Protein AF-0000000076629563 (afdb_homodimer)

Nearest PDB structures (foldseek):
  9bca-assembly2_B  TM=9.052E-01  e=2.903E-10  Homo sapiens
  8sgf-assembly1_A  TM=9.051E-01  e=6.970E-10  Homo sapiens
  8uxs-assembly2_B  TM=9.010E-01  e=1.510E-09  Homo sapiens
  8pif-assembly1_A  TM=7.217E-01  e=8.566E-10  Homo sapiens
  8pif-assembly2_B  TM=7.222E-01  e=1.510E-09  Homo sapiens

Foldseek 3Di:
DQWEWEAAQRWIWIAWADDDPDFGGWIWIADPVVGDIDTDDAEEPGDDRFGQWEWYDPRFKMKIAWGADPVGTGGWMWMAGPVRRYIDTLAAPDPPGDAGFGNWYWDDDVPKIWIAWHAHPVGIDGWIWIAGSVNSHIDTDDGD/DQWEWEAAQRWIWTAWADDDPDFGGWIWIADPVVGDIDTDDAEEPGDDRFGQWEWYDPRFKMKIAWGADPVGTGGWMWMAGPVRRYIDTLAAPDPPGDAGFGNWYWDDDVPKIWIAWGAHPVGIGGWIWIAGSVNSHIDTDDGD

InterPro domains:
  IPR015915 Kelch-type beta-propeller [G3DSA:2.120.10.80] (1-144)
  IPR015915 Kelch-type beta-propeller [SSF117281] (3-143)

Sequence (288 aa):
MQASMTVINGNLFLFGGRHLDILYNDLWIFNIEKNYWKLQSMSGEIPTPRFDHAVDSDGYAMVLFGGEDVSGLKNDLFIFNSLTFKWKMLTPKSDIIPKITKGACLVLRFPLVYIYGGKTNSGPSGDFWVFDIGSLEYTELPSFMQASMTVINGNLFLFGGRHLDILYNDLWIFNIEKNYWKLQSMSGEIPTPRFDHAVDSDGYAMVLFGGEDVSGLKNDLFIFNSLTFKWKMLTPKSDIIPKITKGACLVLRFPLVYIYGGKTNSGPSGDFWVFDIGSLEYTELPSF

Secondary structure (DSSP, 8-state):
---EEEEETTEEEEEEEEETTEEEEEEEEEETTTTEEEEEP-EESPPPS-BS-EEEESSSEEEEE--EETTEEB--EEEEETTTTEEEE---SSS--PPPBBS-EEEEETTEEEEE--EETTEE---EEEEETTTTEEEEPPP-/---EEEEETTEEEEEEEEETTEEEEEEEEEETTTTEEEEEP-EESPPPS-BS-EEEESSSEEEEEEEEETTEEEEEEEEEETTTTEEEE---SSS--PPP-BS-EEEEETTEEEEE--EETTEE---EEEEETTTTEEEEPPP-

Radius of gyration: 17.54 Å; Cα contacts (8 Å, |Δi|>4): 855; chains: 2; bounding box: 44×44×41 Å

Organism: NCBI:txid5963

Structure (mmCIF, N/CA/C/O backbone):
data_AF-0000000076629563-model_v1
#
loop_
_entity.id
_entity.type
_entity.pdbx_description
1 polymer 'Uncharacterized protein'
#
loop_
_atom_site.group_PDB
_atom_site.id
_atom_site.type_symbol
_atom_site.label_atom_id
_atom_site.label_alt_id
_atom_site.label_comp_id
_atom_site.label_asym_id
_atom_site.label_entity_id
_atom_site.label_seq_id
_atom_site.pdbx_PDB_ins_code
_atom_site.Cartn_x
_atom_site.Cartn_y
_atom_site.Cartn_z
_atom_site.occupancy
_atom_site.B_iso_or_equiv
_atom_site.auth_seq_id
_atom_site.auth_comp_id
_atom_site.auth_asym_id
_atom_site.auth_atom_id
_atom_site.pdbx_PDB_model_num
ATOM 1 N N . MET A 1 1 ? -7.402 -5.855 9.852 1 77.44 1 MET A N 1
ATOM 2 C CA . MET A 1 1 ? -7.039 -6.809 8.805 1 77.44 1 MET A CA 1
ATOM 3 C C . 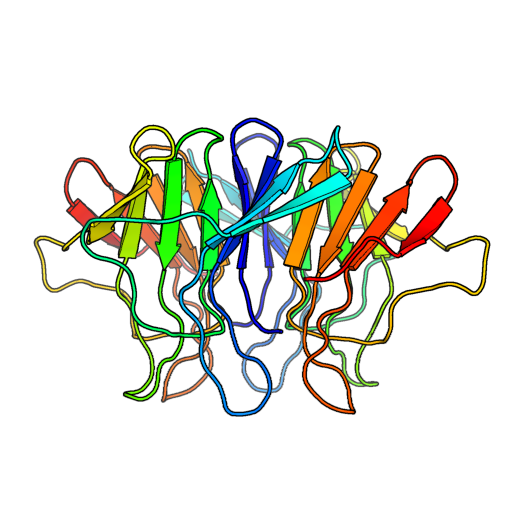MET A 1 1 ? -5.793 -6.344 8.055 1 77.44 1 MET A C 1
ATOM 5 O O . MET A 1 1 ? -5.621 -5.145 7.816 1 77.44 1 MET A O 1
ATOM 9 N N . GLN A 1 2 ? -4.703 -7.125 7.848 1 90.5 2 GLN A N 1
ATOM 10 C CA . GLN A 1 2 ? -3.439 -6.855 7.172 1 90.5 2 GLN A CA 1
ATOM 11 C C . GLN A 1 2 ? -3.471 -7.352 5.727 1 90.5 2 GLN A C 1
ATOM 13 O O . GLN A 1 2 ? -2.543 -8.023 5.277 1 90.5 2 GLN A O 1
ATOM 18 N N . ALA A 1 3 ? -4.668 -6.945 5.066 1 96.19 3 ALA A N 1
ATOM 19 C CA . ALA A 1 3 ? -4.891 -7.23 3.652 1 96.19 3 ALA A CA 1
ATOM 20 C C . ALA A 1 3 ? -4.211 -6.191 2.768 1 96.19 3 ALA A C 1
ATOM 22 O O . ALA A 1 3 ? -3.59 -5.25 3.268 1 96.19 3 ALA A O 1
ATOM 23 N N . SER A 1 4 ? -4.219 -6.406 1.48 1 97.38 4 SER A N 1
ATOM 24 C CA . SER A 1 4 ? -3.779 -5.395 0.524 1 97.38 4 SER A CA 1
ATOM 25 C C . SER A 1 4 ? -4.914 -5 -0.417 1 97.38 4 SER A C 1
ATOM 27 O O . SER A 1 4 ? -5.797 -5.809 -0.706 1 97.38 4 SER A O 1
ATOM 29 N N . MET A 1 5 ? -4.902 -3.814 -0.833 1 98 5 MET A N 1
ATOM 30 C CA . MET A 1 5 ? -5.977 -3.271 -1.656 1 98 5 MET A CA 1
ATOM 31 C C . MET A 1 5 ? -5.418 -2.432 -2.801 1 98 5 MET A C 1
ATOM 33 O O . MET A 1 5 ? -4.441 -1.702 -2.621 1 98 5 MET A O 1
ATOM 37 N N . THR A 1 6 ? -5.984 -2.506 -3.912 1 98.06 6 THR A N 1
ATOM 38 C CA . THR A 1 6 ? -5.629 -1.688 -5.066 1 98.06 6 THR A CA 1
ATOM 39 C C . THR A 1 6 ? -6.852 -1.433 -5.945 1 98.06 6 THR A C 1
ATOM 41 O O . THR A 1 6 ? -7.945 -1.908 -5.645 1 98.06 6 THR A O 1
ATOM 44 N N . VAL A 1 7 ? -6.691 -0.639 -6.938 1 97.31 7 VAL A N 1
ATOM 45 C CA . VAL A 1 7 ? -7.785 -0.293 -7.84 1 97.31 7 VAL A CA 1
ATOM 46 C C . VAL A 1 7 ? -7.57 -0.962 -9.195 1 97.31 7 VAL A C 1
ATOM 48 O O . VAL A 1 7 ? -6.492 -0.861 -9.781 1 97.31 7 VAL A O 1
ATOM 51 N N . ILE A 1 8 ? -8.555 -1.609 -9.656 1 97.56 8 ILE A N 1
ATOM 52 C CA . ILE A 1 8 ? -8.57 -2.184 -10.992 1 97.56 8 ILE A CA 1
ATOM 53 C C . ILE A 1 8 ? -9.922 -1.909 -11.656 1 97.56 8 ILE A C 1
ATOM 55 O O . ILE A 1 8 ? -10.969 -2.186 -11.078 1 97.56 8 ILE A O 1
ATOM 59 N N . ASN A 1 9 ? -9.852 -1.342 -12.867 1 94.75 9 ASN A N 1
ATOM 60 C CA . ASN A 1 9 ? -11.07 -1.055 -13.625 1 94.75 9 ASN A CA 1
ATOM 61 C C . ASN A 1 9 ? -12.07 -0.254 -12.797 1 94.75 9 ASN A C 1
ATOM 63 O O . ASN A 1 9 ? -13.25 -0.592 -12.75 1 94.75 9 ASN A O 1
ATOM 67 N N . GLY A 1 10 ? -11.625 0.646 -11.992 1 94.31 10 GLY A N 1
ATOM 68 C CA . GLY A 1 10 ? -12.469 1.58 -11.258 1 94.31 10 GLY A CA 1
ATOM 69 C C . GLY A 1 10 ? -13.047 0.988 -9.984 1 94.31 10 GLY A C 1
ATOM 70 O O . GLY A 1 10 ? -13.812 1.651 -9.281 1 94.31 10 GLY A O 1
ATOM 71 N N . ASN A 1 11 ? -12.703 -0.212 -9.688 1 97.19 11 ASN A N 1
ATOM 72 C CA . ASN A 1 11 ? -13.188 -0.875 -8.477 1 97.19 11 ASN A CA 1
ATOM 73 C C . ASN A 1 11 ? -12.047 -1.197 -7.52 1 97.19 11 ASN A C 1
ATOM 75 O O . ASN A 1 11 ? -10.875 -1.207 -7.918 1 97.19 11 ASN A O 1
ATOM 79 N N . LEU A 1 12 ? -12.43 -1.445 -6.273 1 97.69 12 LEU A N 1
ATOM 80 C CA . LEU A 1 12 ? -11.43 -1.809 -5.277 1 97.69 12 LEU A CA 1
ATOM 81 C C . LEU A 1 12 ? -11.266 -3.322 -5.195 1 97.69 12 LEU A C 1
ATOM 83 O O . LEU A 1 12 ? -12.258 -4.051 -5.109 1 97.69 12 LEU A O 1
ATOM 87 N N . PHE A 1 13 ? -10.078 -3.795 -5.281 1 98.56 13 PHE A N 1
ATOM 88 C CA . PHE A 1 13 ? -9.711 -5.199 -5.113 1 98.56 13 PHE A CA 1
ATOM 89 C C . PHE A 1 13 ? -8.984 -5.414 -3.793 1 98.56 13 PHE A C 1
ATOM 91 O O . PHE A 1 13 ? -7.945 -4.805 -3.545 1 98.56 13 PHE A O 1
ATOM 98 N N . LEU A 1 14 ? -9.531 -6.172 -2.975 1 98 14 LEU A N 1
ATOM 99 C CA . LEU A 1 14 ? -8.969 -6.516 -1.674 1 98 14 LEU A CA 1
ATOM 100 C C . LEU A 1 14 ? -8.562 -7.984 -1.628 1 98 14 LEU A C 1
ATOM 102 O O . LEU A 1 14 ? -9.375 -8.867 -1.89 1 98 14 LEU A O 1
ATOM 106 N N . PHE A 1 15 ? -7.301 -8.227 -1.28 1 98.38 15 PHE A N 1
ATOM 107 C CA . PHE A 1 15 ? -6.816 -9.594 -1.318 1 98.38 15 PHE A CA 1
ATOM 108 C C . PHE A 1 15 ? -6.199 -9.992 0.02 1 98.38 15 PHE A C 1
ATOM 110 O O . PHE A 1 15 ? -5.383 -9.25 0.575 1 98.38 15 PHE A O 1
ATOM 117 N N . GLY A 1 16 ? -6.664 -11.188 0.491 1 97.5 16 GLY A N 1
ATOM 118 C CA . GLY A 1 16 ? -5.992 -11.891 1.572 1 97.5 16 GLY A CA 1
ATOM 119 C C . GLY A 1 16 ? -6.059 -11.156 2.896 1 97.5 16 GLY A C 1
ATOM 120 O O . GLY A 1 16 ? -7.066 -10.516 3.205 1 97.5 16 GLY A O 1
ATOM 121 N N . GLY A 1 17 ? -4.996 -11.359 3.67 1 96.31 17 GLY A N 1
ATOM 122 C CA . GLY A 1 17 ? -4.898 -10.75 4.988 1 96.31 17 GLY A CA 1
ATOM 123 C C . GLY A 1 17 ? -5.141 -11.727 6.117 1 96.31 17 GLY A C 1
ATOM 124 O O . GLY A 1 17 ? -5.066 -12.945 5.922 1 96.31 17 GLY A O 1
ATOM 125 N N . ARG A 1 18 ? -5.219 -11.086 7.176 1 94.81 18 ARG A N 1
ATOM 126 C CA . ARG A 1 18 ? -5.375 -11.859 8.398 1 94.81 18 ARG A CA 1
ATOM 127 C C . ARG A 1 18 ? -6.449 -11.242 9.297 1 94.81 18 ARG A C 1
ATOM 129 O O . ARG A 1 18 ? -6.555 -10.023 9.406 1 94.81 18 ARG A O 1
ATOM 136 N N . HIS A 1 19 ? -7.27 -12.062 9.773 1 91.69 19 HIS A N 1
ATOM 137 C CA . HIS A 1 19 ? -8.195 -11.703 10.836 1 91.69 19 HIS A CA 1
ATOM 138 C C . HIS A 1 19 ? -8.102 -12.672 12.008 1 91.69 19 HIS A C 1
ATOM 140 O O . HIS A 1 19 ? -8.484 -13.836 11.891 1 91.69 19 HIS A O 1
ATOM 146 N N . LEU A 1 20 ? -7.57 -12.086 13.109 1 89.19 20 LEU A N 1
ATOM 147 C CA . LEU A 1 20 ? -7.262 -12.93 14.258 1 89.19 20 LEU A CA 1
ATOM 148 C C . LEU A 1 20 ? -6.305 -14.047 13.867 1 89.19 20 LEU A C 1
ATOM 150 O O . LEU A 1 20 ? -5.195 -13.789 13.398 1 89.19 20 LEU A O 1
ATOM 154 N N . ASP A 1 21 ? -6.641 -15.336 14.047 1 90.19 21 ASP A N 1
ATOM 155 C CA . ASP A 1 21 ? -5.695 -16.422 13.789 1 90.19 21 ASP A CA 1
ATOM 156 C C . ASP A 1 21 ? -5.938 -17.047 12.422 1 90.19 21 ASP A C 1
ATOM 158 O O . ASP A 1 21 ? -5.344 -18.078 12.094 1 90.19 21 ASP A O 1
ATOM 162 N N . ILE A 1 22 ? -6.742 -16.391 11.672 1 95.38 22 ILE A N 1
ATOM 163 C CA . ILE A 1 22 ? -7.09 -16.969 10.375 1 95.38 22 ILE A CA 1
ATOM 164 C C . ILE A 1 22 ? -6.445 -16.156 9.258 1 95.38 22 ILE A C 1
ATOM 166 O O . ILE A 1 22 ? -6.535 -14.922 9.25 1 95.38 22 ILE A O 1
ATOM 170 N N . LEU A 1 23 ? -5.742 -16.875 8.383 1 97.5 23 LEU A N 1
ATOM 171 C CA . LEU A 1 23 ? -5.164 -16.266 7.191 1 97.5 23 LEU A CA 1
ATOM 172 C C . LEU A 1 23 ? -6.07 -16.484 5.984 1 97.5 23 LEU A C 1
ATOM 174 O O . LEU A 1 23 ? -6.68 -17.547 5.836 1 97.5 23 LEU A O 1
ATOM 178 N N . TYR A 1 24 ? -6.074 -15.516 5.086 1 97.44 24 TYR A N 1
ATOM 179 C CA . TYR A 1 24 ? -6.969 -15.547 3.934 1 97.44 24 TYR A CA 1
ATOM 180 C C . TYR A 1 24 ? -6.191 -15.375 2.635 1 97.44 24 TYR A C 1
ATOM 182 O O . TYR A 1 24 ? -5.109 -14.789 2.625 1 97.44 24 TYR A O 1
ATOM 190 N N . ASN A 1 25 ? -6.73 -15.93 1.546 1 98.5 25 ASN A N 1
ATOM 191 C CA . ASN A 1 25 ? -6.273 -15.656 0.188 1 98.5 25 ASN A CA 1
ATOM 192 C C . ASN A 1 25 ? -7.441 -15.43 -0.764 1 98.5 25 ASN A C 1
ATOM 194 O O . ASN A 1 25 ? -7.363 -15.773 -1.944 1 98.5 25 ASN A O 1
ATOM 198 N N . ASP A 1 26 ? -8.531 -14.961 -0.203 1 97.81 26 ASP A N 1
ATOM 199 C CA . ASP A 1 26 ? -9.688 -14.625 -1.029 1 97.81 26 ASP A CA 1
ATOM 200 C C . ASP A 1 26 ? -9.523 -13.242 -1.669 1 97.81 26 ASP A C 1
ATOM 202 O O . ASP A 1 26 ? -8.719 -12.43 -1.202 1 97.81 26 ASP A O 1
ATOM 206 N N . LEU A 1 27 ? -10.242 -13.07 -2.717 1 98.5 27 LEU A N 1
ATOM 207 C CA . LEU A 1 27 ? -10.32 -11.789 -3.414 1 98.5 27 LEU A CA 1
ATOM 208 C C . LEU A 1 27 ? -11.719 -11.203 -3.32 1 98.5 27 LEU A C 1
ATOM 210 O O . LEU A 1 27 ? -12.695 -11.828 -3.744 1 98.5 27 LEU A O 1
ATOM 214 N N . TRP A 1 28 ? -11.812 -10.094 -2.75 1 97.81 28 TRP A N 1
ATOM 215 C CA . TRP A 1 28 ? -13.055 -9.336 -2.68 1 97.81 28 TRP A CA 1
ATOM 216 C C . TRP A 1 28 ? -12.992 -8.094 -3.564 1 97.81 28 TRP A C 1
ATOM 218 O O . TRP A 1 28 ? -11.969 -7.402 -3.598 1 97.81 28 TRP A O 1
ATOM 228 N N . ILE A 1 29 ? -14.055 -7.887 -4.262 1 98.12 29 ILE A N 1
ATOM 229 C CA . ILE A 1 29 ? -14.148 -6.707 -5.109 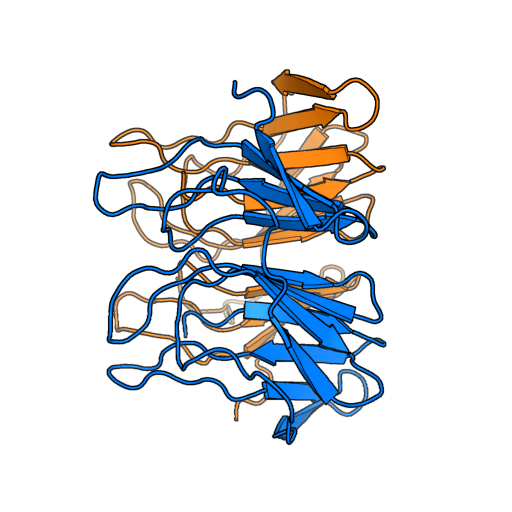1 98.12 29 ILE A CA 1
ATOM 230 C C . ILE A 1 29 ? -15.266 -5.797 -4.602 1 98.12 29 ILE A C 1
ATOM 232 O O . ILE A 1 29 ? -16.406 -6.246 -4.41 1 98.12 29 ILE A O 1
ATOM 236 N N . PHE A 1 30 ? -14.953 -4.559 -4.328 1 97.75 30 PHE A N 1
ATOM 237 C CA . PHE A 1 30 ? -15.953 -3.564 -3.957 1 97.75 30 PHE A CA 1
ATOM 238 C C . PHE A 1 30 ? -16.328 -2.699 -5.152 1 97.75 30 PHE A C 1
ATOM 240 O O . PHE A 1 30 ? -15.492 -1.962 -5.68 1 97.75 30 PHE A O 1
ATOM 247 N N . ASN A 1 31 ? -17.562 -2.762 -5.539 1 96.5 31 ASN A N 1
ATOM 248 C CA . ASN A 1 31 ? -18.078 -1.885 -6.582 1 96.5 31 ASN A CA 1
ATOM 249 C C . ASN A 1 31 ? -18.391 -0.49 -6.039 1 96.5 31 ASN A C 1
ATOM 251 O O . ASN A 1 31 ? -19.328 -0.313 -5.262 1 96.5 31 ASN A O 1
ATOM 255 N N . ILE A 1 32 ? -17.609 0.457 -6.461 1 93.44 32 ILE A N 1
ATOM 256 C CA . ILE A 1 32 ? -17.703 1.807 -5.914 1 93.44 32 ILE A CA 1
ATOM 257 C C . ILE A 1 32 ? -19.047 2.426 -6.277 1 93.44 32 ILE A C 1
ATOM 259 O O . ILE A 1 32 ? -19.672 3.098 -5.453 1 93.44 32 ILE A O 1
ATOM 263 N N . GLU A 1 33 ? -19.422 2.232 -7.477 1 92.38 33 GLU A N 1
ATOM 264 C CA . GLU A 1 33 ? -20.688 2.805 -7.941 1 92.38 33 GLU A CA 1
ATOM 265 C C . GLU A 1 33 ? -21.875 2.197 -7.199 1 92.38 33 GLU A C 1
ATOM 267 O O . GLU A 1 33 ? -22.797 2.912 -6.801 1 92.38 33 GLU A O 1
ATOM 272 N N . LYS A 1 34 ? -21.875 0.85 -6.977 1 93.75 34 LYS A N 1
ATOM 273 C CA . LYS A 1 34 ? -23.016 0.14 -6.402 1 93.75 34 LYS A CA 1
ATOM 274 C C . LYS A 1 34 ? -22.859 -0.039 -4.895 1 93.75 34 LYS A C 1
ATOM 276 O O . LYS A 1 34 ? -23.797 -0.442 -4.207 1 93.75 34 LYS A O 1
ATOM 281 N N . ASN A 1 35 ? -21.719 0.217 -4.34 1 92.5 35 ASN A N 1
ATOM 282 C CA . ASN A 1 35 ? -21.422 0.181 -2.91 1 92.5 35 ASN A CA 1
ATOM 283 C C . ASN A 1 35 ? -21.672 -1.205 -2.322 1 92.5 35 ASN A C 1
ATOM 285 O O . ASN A 1 35 ? -22.375 -1.341 -1.317 1 92.5 35 ASN A O 1
ATOM 289 N N . TYR A 1 36 ? -21.078 -2.221 -2.926 1 95.06 36 TYR A N 1
ATOM 290 C CA . TYR A 1 36 ? -21.203 -3.572 -2.387 1 95.06 36 TYR A CA 1
ATOM 291 C C . TYR A 1 36 ? -19.922 -4.375 -2.654 1 95.06 36 TYR A C 1
ATOM 293 O O . TYR A 1 36 ? -19.203 -4.098 -3.607 1 95.06 36 TYR A O 1
ATOM 301 N N . TRP A 1 37 ? -19.797 -5.438 -1.809 1 97.06 37 TRP A N 1
ATOM 302 C CA . TRP A 1 37 ? -18.672 -6.363 -1.938 1 97.06 37 TRP A CA 1
ATOM 303 C C . TRP A 1 37 ? -19.109 -7.633 -2.664 1 97.06 37 TRP A C 1
ATOM 305 O O . TRP A 1 37 ? -20.203 -8.148 -2.434 1 97.06 37 TRP A O 1
ATOM 315 N N . LYS A 1 38 ? -18.234 -8.117 -3.434 1 97.38 38 LYS A N 1
ATOM 316 C CA . LYS A 1 38 ? -18.406 -9.414 -4.07 1 97.38 38 LYS A CA 1
ATOM 317 C C . LYS A 1 38 ? -17.172 -10.297 -3.875 1 97.38 38 LYS A C 1
ATOM 319 O O . LYS A 1 38 ? -16.047 -9.844 -4.098 1 97.38 38 LYS A O 1
ATOM 324 N N . LEU A 1 39 ? -17.422 -11.531 -3.43 1 97.94 39 LEU A N 1
ATOM 325 C CA . LEU A 1 39 ? -16.344 -12.523 -3.4 1 97.94 39 LEU A CA 1
ATOM 326 C C . LEU A 1 39 ? -16.062 -13.062 -4.801 1 97.94 39 LEU A C 1
ATOM 328 O O . LEU A 1 39 ? -16.953 -13.625 -5.449 1 97.94 39 LEU A O 1
ATOM 332 N N . GLN A 1 40 ? -14.891 -12.875 -5.258 1 98.44 40 GLN A N 1
ATOM 333 C CA . GLN A 1 40 ? -14.539 -13.25 -6.629 1 98.44 40 GLN A CA 1
ATOM 334 C C . GLN A 1 40 ? -13.789 -14.578 -6.664 1 98.44 40 GLN A C 1
ATOM 336 O O . GLN A 1 40 ? -12.797 -14.758 -5.953 1 98.44 40 GLN A O 1
ATOM 341 N N . SER A 1 41 ? -14.227 -15.492 -7.477 1 98.5 41 SER A N 1
ATOM 342 C CA . SER A 1 41 ? -13.477 -16.719 -7.719 1 98.5 41 SER A CA 1
ATOM 343 C C . SER A 1 41 ? -12.234 -16.453 -8.555 1 98.5 41 SER A C 1
ATOM 345 O O . SER A 1 41 ? -12.258 -15.641 -9.477 1 98.5 41 SER A O 1
ATOM 347 N N . MET A 1 42 ? -11.172 -17.141 -8.211 1 98.56 42 MET A N 1
ATOM 348 C CA . MET A 1 42 ? -9.898 -16.984 -8.914 1 98.56 42 MET A CA 1
ATOM 349 C C . MET A 1 42 ? -9.375 -18.344 -9.375 1 98.56 42 MET A C 1
ATOM 351 O O . MET A 1 42 ? -9.82 -19.375 -8.891 1 98.56 42 MET A O 1
ATOM 355 N N . SER A 1 43 ? -8.453 -18.297 -10.312 1 98.62 43 SER A N 1
ATOM 356 C CA . SER A 1 43 ? -7.793 -19.5 -10.797 1 98.62 43 SER A CA 1
ATOM 357 C C . SER A 1 43 ? -6.289 -19.281 -10.961 1 98.62 43 SER A C 1
ATOM 359 O O . SER A 1 43 ? -5.777 -18.203 -10.656 1 98.62 43 SER A O 1
ATOM 361 N N . GLY A 1 44 ? -5.586 -20.438 -11.328 1 98.75 44 GLY A N 1
ATOM 362 C CA . GLY A 1 44 ? -4.148 -20.375 -11.539 1 98.75 44 GLY A CA 1
ATOM 363 C C . GLY A 1 44 ? -3.35 -20.609 -10.273 1 98.75 44 GLY A C 1
ATOM 364 O O . GLY A 1 44 ? -3.754 -21.406 -9.422 1 98.75 44 GLY A O 1
ATOM 365 N N . GLU A 1 45 ? -2.17 -20 -10.203 1 98.75 45 GLU A N 1
ATOM 366 C CA . GLU A 1 45 ? -1.273 -20.156 -9.062 1 98.75 45 GLU A CA 1
ATOM 367 C C . GLU A 1 45 ? -1.587 -19.141 -7.969 1 98.75 45 GLU A C 1
ATOM 369 O O . GLU A 1 45 ? -0.845 -18.172 -7.781 1 98.75 45 GLU A O 1
ATOM 374 N N . ILE A 1 46 ? -2.604 -19.422 -7.285 1 98.75 46 ILE A N 1
ATOM 375 C CA . ILE A 1 46 ? -3.109 -18.5 -6.273 1 98.75 46 ILE A CA 1
ATOM 376 C C . ILE A 1 46 ? -2.121 -18.422 -5.113 1 98.75 46 ILE A C 1
ATOM 378 O O . ILE A 1 46 ? -1.688 -19.438 -4.582 1 98.75 46 ILE A O 1
ATOM 382 N N . PRO A 1 47 ? -1.656 -17.188 -4.715 1 98.75 47 PRO A N 1
ATOM 383 C CA . PRO A 1 47 ? -0.794 -17.062 -3.537 1 98.75 47 PRO A CA 1
ATOM 384 C C . PRO A 1 47 ? -1.386 -17.734 -2.301 1 98.75 47 PRO A C 1
ATOM 386 O O . PRO A 1 47 ? -2.605 -17.734 -2.113 1 98.75 47 PRO A O 1
ATOM 389 N N . THR A 1 48 ? -0.63 -18.234 -1.414 1 98.56 48 THR A N 1
ATOM 390 C CA . THR A 1 48 ? -1.082 -18.859 -0.172 1 98.56 48 THR A CA 1
ATOM 391 C C . THR A 1 48 ? -1.749 -17.812 0.732 1 98.56 48 THR A C 1
ATOM 393 O O . THR A 1 48 ? -1.489 -16.625 0.611 1 98.56 48 THR A O 1
ATOM 396 N N . PRO A 1 49 ? -2.625 -18.328 1.618 1 98.56 49 PRO A N 1
ATOM 397 C CA . PRO A 1 49 ? -3.125 -17.391 2.621 1 98.56 49 PRO A CA 1
ATOM 398 C C . PRO A 1 49 ? -2.004 -16.688 3.387 1 98.56 49 PRO A C 1
ATOM 400 O O . PRO A 1 49 ? -1.128 -17.344 3.947 1 98.56 49 PRO A O 1
ATOM 403 N N . ARG A 1 50 ? -1.993 -15.391 3.367 1 98.19 50 ARG A N 1
ATOM 404 C CA . ARG A 1 50 ? -0.879 -14.641 3.943 1 98.19 50 ARG A CA 1
ATOM 405 C C . ARG A 1 50 ? -1.289 -13.211 4.27 1 98.19 50 ARG A C 1
ATOM 407 O O . ARG A 1 50 ? -2.357 -12.758 3.857 1 98.19 50 ARG A O 1
ATOM 414 N N . PHE A 1 51 ? -0.474 -12.555 5.066 1 96.19 51 PHE A N 1
ATOM 415 C CA . PHE A 1 51 ? -0.726 -11.18 5.465 1 96.19 51 PHE A CA 1
ATOM 416 C C . PHE A 1 51 ? 0.529 -10.328 5.301 1 96.19 51 PHE A C 1
ATOM 418 O O . PHE A 1 51 ? 1.619 -10.859 5.074 1 96.19 51 PHE A O 1
ATOM 425 N N . ASP A 1 52 ? 0.346 -9.023 5.285 1 96 52 ASP A N 1
ATOM 426 C CA . ASP A 1 52 ? 1.432 -8.047 5.188 1 96 52 ASP A CA 1
ATOM 427 C C . ASP A 1 52 ? 2.178 -8.188 3.863 1 96 52 ASP A C 1
ATOM 429 O O . ASP A 1 52 ? 3.398 -8.016 3.811 1 96 52 ASP A O 1
ATOM 433 N N . HIS A 1 53 ? 1.432 -8.625 2.807 1 98.12 53 HIS A N 1
ATOM 434 C CA . HIS A 1 53 ? 1.928 -8.586 1.435 1 98.12 53 HIS A CA 1
ATOM 435 C C . HIS A 1 53 ? 1.637 -7.234 0.787 1 98.12 53 HIS A C 1
ATOM 437 O O . HIS A 1 53 ? 0.799 -6.473 1.276 1 98.12 53 HIS A O 1
ATOM 443 N N . ALA A 1 54 ? 2.369 -6.945 -0.247 1 97.88 54 ALA A N 1
ATOM 444 C CA . ALA A 1 54 ? 2.191 -5.695 -0.978 1 97.88 54 ALA A CA 1
ATOM 445 C C . ALA A 1 54 ? 1.532 -5.938 -2.334 1 97.88 54 ALA A C 1
ATOM 447 O O . ALA A 1 54 ? 1.834 -6.926 -3.008 1 97.88 54 ALA A O 1
ATOM 448 N N . VAL A 1 55 ? 0.677 -5.043 -2.748 1 98.5 55 VAL A N 1
ATOM 449 C CA . VAL A 1 55 ? 0.025 -5.137 -4.051 1 98.5 55 VAL A CA 1
ATOM 450 C C . VAL A 1 55 ? 0.041 -3.771 -4.734 1 98.5 55 VAL A C 1
ATOM 452 O O . VAL A 1 55 ? 0.038 -2.734 -4.066 1 98.5 55 VAL A O 1
ATOM 455 N N . ASP A 1 56 ? 0.095 -3.727 -5.992 1 98.31 56 ASP A N 1
ATOM 456 C CA . ASP A 1 56 ? -0.139 -2.559 -6.836 1 98.31 56 ASP A CA 1
ATOM 457 C C . ASP A 1 56 ? -0.681 -2.967 -8.203 1 98.31 56 ASP A C 1
ATOM 459 O O . ASP A 1 56 ? -0.589 -4.133 -8.586 1 98.31 56 ASP A O 1
ATOM 463 N N . SER A 1 57 ? -1.317 -2.062 -8.852 1 97.88 57 SER A N 1
ATOM 464 C CA . SER A 1 57 ? -1.935 -2.314 -10.148 1 97.88 57 SER A CA 1
ATOM 465 C C . SER A 1 57 ? -1.646 -1.182 -11.125 1 97.88 57 SER A C 1
ATOM 467 O O . SER A 1 57 ? -1.408 -0.044 -10.711 1 97.88 57 SER A O 1
ATOM 469 N N . ASP A 1 58 ? -1.635 -1.53 -12.352 1 94.44 58 ASP A N 1
ATOM 470 C CA . ASP A 1 58 ? -1.56 -0.497 -13.383 1 94.44 58 ASP A CA 1
ATOM 471 C C . ASP A 1 58 ? -2.945 -0.166 -13.93 1 94.44 58 ASP A C 1
ATOM 473 O O . ASP A 1 58 ? -3.068 0.473 -14.977 1 94.44 58 ASP A O 1
ATOM 477 N N . GLY A 1 59 ? -3.953 -0.679 -13.289 1 93.75 59 GLY A N 1
ATOM 478 C CA . GLY A 1 59 ? -5.324 -0.451 -13.719 1 93.75 59 GLY A CA 1
ATOM 479 C C . GLY A 1 59 ? -5.941 -1.658 -14.398 1 93.75 59 GLY A C 1
ATOM 480 O O . GLY A 1 59 ? -7.164 -1.729 -14.555 1 93.75 59 GLY A O 1
ATOM 481 N N . TYR A 1 60 ? -5.105 -2.594 -14.875 1 94.44 60 TYR A N 1
ATOM 482 C CA . TYR A 1 60 ? -5.594 -3.795 -15.547 1 94.44 60 TYR A CA 1
ATOM 483 C C . TYR A 1 60 ? -5.094 -5.051 -14.844 1 94.44 60 TYR A C 1
ATOM 485 O O . TYR A 1 60 ? -5.879 -5.953 -14.539 1 94.44 60 TYR A O 1
ATOM 493 N N . ALA A 1 61 ? -3.875 -5.125 -14.578 1 96.75 61 ALA A N 1
ATOM 494 C CA . ALA A 1 61 ? -3.248 -6.227 -13.852 1 96.75 61 ALA A CA 1
ATOM 495 C C . ALA A 1 61 ? -2.705 -5.762 -12.5 1 96.75 61 ALA A C 1
ATOM 497 O O . ALA A 1 61 ? -2.4 -4.578 -12.328 1 96.75 61 ALA A O 1
ATOM 498 N N . MET A 1 62 ? -2.633 -6.684 -11.57 1 98.19 62 MET A N 1
ATOM 499 C CA . MET A 1 62 ? -1.98 -6.348 -10.305 1 98.19 62 MET A CA 1
ATOM 500 C C . MET A 1 62 ? -0.881 -7.352 -9.977 1 98.19 62 MET A C 1
ATOM 502 O O . MET A 1 62 ? -0.901 -8.484 -10.461 1 98.19 62 MET A O 1
ATOM 506 N N . VAL A 1 63 ? 0.087 -6.891 -9.242 1 98.81 63 VAL A N 1
ATOM 507 C CA . VAL A 1 63 ? 1.162 -7.746 -8.758 1 98.81 63 VAL A CA 1
ATOM 508 C C . VAL A 1 63 ? 1.114 -7.824 -7.23 1 98.81 63 VAL A C 1
ATOM 510 O O . VAL A 1 63 ? 0.64 -6.895 -6.57 1 98.81 63 VAL A O 1
ATOM 513 N N . LEU A 1 64 ? 1.495 -8.922 -6.699 1 98.88 64 LEU A N 1
ATOM 514 C CA . LEU A 1 64 ? 1.562 -9.188 -5.27 1 98.88 64 LEU A CA 1
ATOM 515 C C . LEU A 1 64 ? 2.943 -9.703 -4.875 1 98.88 64 LEU A C 1
ATOM 517 O O . LEU A 1 64 ? 3.477 -10.617 -5.516 1 98.88 64 LEU A O 1
ATOM 521 N N . PHE A 1 65 ? 3.494 -9.109 -3.844 1 98.81 65 PHE A N 1
ATOM 522 C CA . PHE A 1 65 ? 4.828 -9.508 -3.416 1 98.81 65 PHE A CA 1
ATOM 523 C C . PHE A 1 65 ? 4.855 -9.797 -1.919 1 98.81 65 PHE A C 1
ATOM 525 O O . PHE A 1 65 ? 4.34 -9.008 -1.12 1 98.81 65 PHE A O 1
ATOM 532 N N . GLY A 1 66 ? 5.449 -10.938 -1.578 1 98.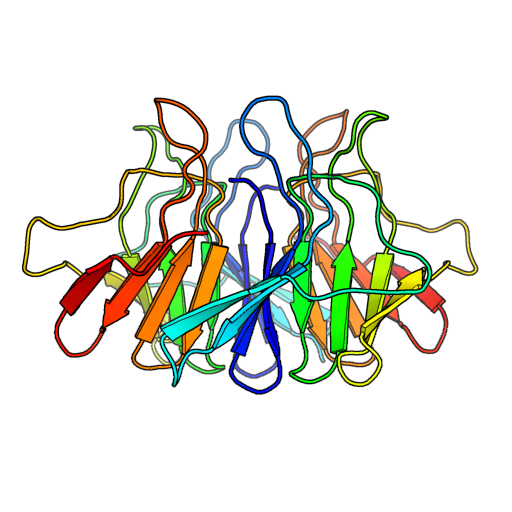31 66 GLY A N 1
ATOM 533 C CA . GLY A 1 66 ? 5.914 -11.211 -0.226 1 98.31 66 GLY A CA 1
ATOM 534 C C . GLY A 1 66 ? 4.781 -11.445 0.756 1 98.31 66 GLY A C 1
ATOM 535 O O . GLY A 1 66 ? 3.764 -12.047 0.407 1 98.31 66 GLY A O 1
ATOM 536 N N . GLY A 1 67 ? 5.062 -11.031 1.991 1 97.94 67 GLY A N 1
ATOM 537 C CA . GLY A 1 67 ? 4.156 -11.297 3.1 1 97.94 67 GLY A CA 1
ATOM 538 C C . GLY A 1 67 ? 4.594 -12.461 3.963 1 97.94 67 GLY A C 1
ATOM 539 O O . GLY A 1 67 ? 5.758 -12.859 3.932 1 97.94 67 GLY A O 1
ATOM 540 N N . GLU A 1 68 ? 3.672 -12.828 4.816 1 97.69 68 GLU A N 1
ATOM 541 C CA . GLU A 1 68 ? 3.945 -13.93 5.734 1 97.69 68 GLU A CA 1
ATOM 542 C C . GLU A 1 68 ? 2.787 -14.922 5.77 1 97.69 68 GLU A C 1
ATOM 544 O O . GLU A 1 68 ? 1.625 -14.523 5.879 1 97.69 68 GLU A O 1
ATOM 549 N N . ASP A 1 69 ? 3.082 -16.156 5.586 1 98 69 ASP A N 1
ATOM 550 C CA . ASP A 1 69 ? 2.078 -17.203 5.746 1 98 69 ASP A CA 1
ATOM 551 C C . ASP A 1 69 ? 2.451 -18.141 6.883 1 98 69 ASP A C 1
ATOM 553 O O . ASP A 1 69 ? 3.285 -17.812 7.73 1 98 69 ASP A O 1
ATOM 557 N N . VAL A 1 70 ? 1.781 -19.281 7 1 97 70 VAL A N 1
ATOM 558 C CA . VAL A 1 70 ? 1.945 -20.203 8.125 1 97 70 VAL A CA 1
ATOM 559 C C . VAL A 1 70 ? 3.371 -20.75 8.141 1 97 70 VAL A C 1
ATOM 561 O O . VAL A 1 70 ? 3.883 -21.141 9.195 1 97 70 VAL A O 1
ATOM 564 N N . SER A 1 71 ? 3.969 -20.734 6.973 1 97.81 71 SER A N 1
ATOM 565 C CA . SER A 1 71 ? 5.312 -21.297 6.883 1 97.81 71 SER A CA 1
ATOM 566 C C . SER A 1 71 ? 6.375 -20.219 7.098 1 97.81 71 SER A C 1
ATOM 568 O O . SER A 1 71 ? 7.562 -20.531 7.207 1 97.81 71 SER A O 1
ATOM 570 N N . GLY A 1 72 ? 6.039 -19 7.145 1 97.81 72 GLY A N 1
ATOM 571 C CA . GLY A 1 72 ? 6.98 -17.922 7.379 1 97.81 72 GLY A CA 1
ATOM 572 C C . GLY A 1 72 ? 6.922 -16.828 6.316 1 97.81 72 GLY A C 1
ATOM 573 O O . GLY A 1 72 ? 5.914 -16.688 5.621 1 97.81 72 GLY A O 1
ATOM 574 N N . LEU A 1 73 ? 7.996 -16.016 6.281 1 98.19 73 LEU A N 1
ATOM 575 C CA . LEU A 1 73 ? 8.086 -14.898 5.355 1 98.19 73 LEU A CA 1
ATOM 576 C C . LEU A 1 73 ? 8.227 -15.398 3.918 1 98.19 73 LEU A C 1
ATOM 578 O O . LEU A 1 73 ? 8.766 -16.484 3.682 1 98.19 73 LEU A O 1
ATOM 582 N N . LYS A 1 74 ? 7.781 -14.617 2.973 1 98.25 74 LYS A N 1
ATOM 583 C CA . LYS A 1 74 ? 7.824 -14.945 1.552 1 98.25 74 LYS A CA 1
ATOM 584 C C . LYS A 1 74 ? 8.555 -13.867 0.758 1 98.25 74 LYS A C 1
ATOM 586 O O . LYS A 1 74 ? 8.656 -12.719 1.203 1 98.25 74 LYS A O 1
ATOM 591 N N . ASN A 1 75 ? 9.094 -14.188 -0.397 1 98 75 ASN A N 1
ATOM 592 C CA . ASN A 1 75 ? 9.672 -13.227 -1.327 1 98 75 ASN A CA 1
ATOM 593 C C . ASN A 1 75 ? 9.211 -13.477 -2.76 1 98 75 ASN A C 1
ATOM 595 O O . ASN A 1 75 ? 9.883 -13.086 -3.713 1 98 75 ASN A O 1
ATOM 599 N N . ASP A 1 76 ? 8.125 -14.211 -2.855 1 98.44 76 ASP A N 1
ATOM 600 C CA . ASP A 1 76 ? 7.602 -14.547 -4.176 1 98.44 76 ASP A CA 1
ATOM 601 C C . ASP A 1 76 ? 6.801 -13.383 -4.762 1 98.44 76 ASP A C 1
ATOM 603 O O . ASP A 1 76 ? 6.32 -12.523 -4.02 1 98.44 76 ASP A O 1
ATOM 607 N N . LEU A 1 77 ? 6.758 -13.344 -6.086 1 98.81 77 LEU A N 1
ATOM 608 C CA . LEU A 1 77 ? 6.043 -12.336 -6.863 1 98.81 77 LEU A CA 1
ATOM 609 C C . LEU A 1 77 ? 5.02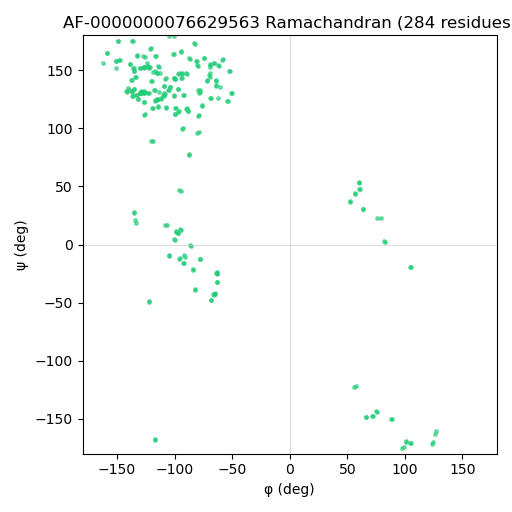 -12.992 -7.789 1 98.81 77 LEU A C 1
ATOM 611 O O . LEU A 1 77 ? 5.336 -13.961 -8.484 1 98.81 77 LEU A O 1
ATOM 615 N N . PHE A 1 78 ? 3.777 -12.477 -7.758 1 98.88 78 PHE A N 1
ATOM 616 C CA . PHE A 1 78 ? 2.688 -12.977 -8.586 1 98.88 78 PHE A CA 1
ATOM 617 C C . PHE A 1 78 ? 2.098 -11.859 -9.438 1 98.88 78 PHE A C 1
ATOM 619 O O . PHE A 1 78 ? 2.182 -10.68 -9.078 1 98.88 78 PHE A O 1
ATOM 626 N N . ILE A 1 79 ? 1.554 -12.234 -10.547 1 98.81 79 ILE A N 1
ATOM 627 C CA . ILE A 1 79 ? 0.756 -11.32 -11.352 1 98.81 79 ILE A CA 1
ATOM 628 C C . ILE A 1 79 ? -0.662 -11.859 -11.5 1 98.81 79 ILE A C 1
ATOM 630 O O . ILE A 1 79 ? -0.861 -13.078 -11.594 1 98.81 79 ILE A O 1
ATOM 634 N N . PHE A 1 80 ? -1.606 -10.969 -11.445 1 98.81 80 PHE A N 1
ATOM 635 C CA . PHE A 1 80 ? -3.027 -11.281 -11.555 1 98.81 80 PHE A CA 1
ATOM 636 C C . PHE A 1 80 ? -3.633 -10.617 -12.781 1 98.81 80 PHE A C 1
ATOM 638 O O . PHE A 1 80 ? -3.523 -9.398 -12.953 1 98.81 80 PHE A O 1
ATOM 645 N N . ASN A 1 81 ? -4.246 -11.422 -13.633 1 98.31 81 ASN A N 1
ATOM 646 C CA . ASN A 1 81 ? -4.984 -10.938 -14.797 1 98.31 81 ASN A CA 1
ATOM 647 C C . ASN A 1 81 ? -6.441 -10.648 -14.453 1 98.31 81 ASN A C 1
ATOM 649 O O . ASN A 1 81 ? -7.199 -11.57 -14.133 1 98.31 81 ASN A O 1
ATOM 653 N N . SER A 1 82 ? -6.797 -9.422 -14.531 1 97.25 82 SER A N 1
ATOM 654 C CA . SER A 1 82 ? -8.117 -9.023 -14.055 1 97.25 82 SER A CA 1
ATOM 655 C C . SER A 1 82 ? -9.203 -9.391 -15.062 1 97.25 82 SER A C 1
ATOM 657 O O . SER A 1 82 ? -10.391 -9.328 -14.75 1 97.25 82 SER A O 1
ATOM 659 N N . LEU A 1 83 ? -8.836 -9.75 -16.266 1 96.94 83 LEU A N 1
ATOM 660 C CA . LEU A 1 83 ? -9.805 -10.18 -17.266 1 96.94 83 LEU A CA 1
ATOM 661 C C . LEU A 1 83 ? -10.164 -11.648 -17.078 1 96.94 83 LEU A C 1
ATOM 663 O O . LEU A 1 83 ? -11.32 -12.039 -17.219 1 96.94 83 LEU A O 1
ATOM 667 N N . THR A 1 84 ? -9.211 -12.477 -16.734 1 98.12 84 THR A N 1
ATOM 668 C CA . THR A 1 84 ? -9.43 -13.914 -16.625 1 98.12 84 THR A CA 1
ATOM 669 C C . THR A 1 84 ? -9.5 -14.336 -15.156 1 98.12 84 THR A C 1
ATOM 671 O O . THR A 1 84 ? -9.836 -15.484 -14.844 1 98.12 84 THR A O 1
ATOM 674 N N . PHE A 1 85 ? -9.141 -13.383 -14.234 1 98.38 85 PHE A N 1
ATOM 675 C CA . PHE A 1 85 ? -9.078 -13.641 -12.797 1 98.38 85 PHE A CA 1
ATOM 676 C C . PHE A 1 85 ? -8.133 -14.797 -12.5 1 98.38 85 PHE A C 1
ATOM 678 O O . PHE A 1 85 ? -8.453 -15.672 -11.695 1 98.38 85 PHE A O 1
ATOM 685 N N . LYS A 1 86 ? -6.984 -14.758 -13.164 1 98.75 86 LYS A N 1
ATOM 686 C CA . LYS A 1 86 ? -5.984 -15.812 -13.039 1 98.75 86 LYS A CA 1
ATOM 687 C C . LYS A 1 86 ? -4.684 -15.273 -12.461 1 98.75 86 LYS A C 1
ATOM 689 O O . LYS A 1 86 ? -4.184 -14.242 -12.898 1 98.75 86 LYS A O 1
ATOM 694 N N . TRP A 1 87 ? -4.152 -16.016 -11.461 1 98.81 87 TRP A N 1
ATOM 695 C CA . TRP A 1 87 ? -2.852 -15.703 -10.883 1 98.81 87 TRP A CA 1
ATOM 696 C C . TRP A 1 87 ? -1.746 -16.5 -11.57 1 98.81 87 TRP A C 1
ATOM 698 O O . TRP A 1 87 ? -1.954 -17.641 -11.961 1 98.81 87 TRP A O 1
ATOM 708 N N . LYS A 1 88 ? -0.631 -15.914 -11.648 1 98.81 88 LYS A N 1
ATOM 709 C CA . LYS A 1 88 ? 0.583 -16.578 -12.109 1 98.81 88 LYS A CA 1
ATOM 710 C C . LYS A 1 88 ? 1.796 -16.141 -11.297 1 98.81 88 LYS A C 1
ATOM 712 O O . LYS A 1 88 ? 1.996 -14.938 -11.078 1 98.81 88 LYS A O 1
ATOM 717 N N . MET A 1 89 ? 2.551 -17.109 -10.938 1 98.75 89 MET A N 1
ATOM 718 C CA . MET A 1 89 ? 3.801 -16.781 -10.258 1 98.75 89 MET A CA 1
ATOM 719 C C . MET A 1 89 ? 4.867 -16.359 -11.258 1 98.75 89 MET A C 1
ATOM 721 O O . MET A 1 89 ? 5.031 -16.984 -12.305 1 98.75 89 MET A O 1
ATOM 725 N N . LEU A 1 90 ? 5.539 -15.266 -10.961 1 98.56 90 LEU A N 1
ATOM 726 C CA . LEU A 1 90 ? 6.672 -14.805 -11.758 1 98.56 90 LEU A CA 1
ATOM 727 C C . LEU A 1 90 ? 7.984 -15.336 -11.195 1 98.56 90 LEU A C 1
ATOM 729 O O . LEU A 1 90 ? 8.547 -14.75 -10.266 1 98.56 90 LEU A O 1
ATOM 733 N N . THR A 1 91 ? 8.477 -16.328 -11.773 1 98.12 91 THR A N 1
ATOM 734 C CA . THR A 1 91 ? 9.672 -17 -11.266 1 98.12 91 THR A CA 1
ATOM 735 C C . THR A 1 91 ? 10.93 -16.375 -11.867 1 98.12 91 THR A C 1
ATOM 737 O O . THR A 1 91 ? 11.117 -16.391 -13.086 1 98.12 91 THR A O 1
ATOM 740 N N . PRO A 1 92 ? 11.719 -15.82 -11.008 1 98.12 92 PRO A N 1
ATOM 741 C CA . PRO A 1 92 ? 12.961 -15.234 -11.531 1 98.12 92 PRO A CA 1
ATOM 742 C C . PRO A 1 92 ? 13.867 -16.266 -12.188 1 98.12 92 PRO A C 1
ATOM 744 O O . PRO A 1 92 ? 13.906 -17.422 -11.75 1 98.12 92 PRO A O 1
ATOM 747 N N . LYS A 1 93 ? 14.664 -15.812 -13.102 1 97.5 93 LYS A N 1
ATOM 748 C CA . LYS A 1 93 ? 15.578 -16.688 -13.836 1 97.5 93 LYS A CA 1
ATOM 749 C C . LYS A 1 93 ? 16.875 -16.906 -13.062 1 97.5 93 LYS A C 1
ATOM 751 O O . LYS A 1 93 ? 17.625 -17.828 -13.344 1 97.5 93 LYS A O 1
ATOM 756 N N . SER A 1 94 ? 17.125 -16.016 -12.18 1 94.38 94 SER A N 1
ATOM 757 C CA . SER A 1 94 ? 18.391 -16.094 -11.438 1 94.38 94 SER A CA 1
ATOM 758 C C . SER A 1 94 ? 18.141 -16.203 -9.938 1 94.38 94 SER A C 1
ATOM 760 O O . SER A 1 94 ? 17.031 -15.945 -9.469 1 94.38 94 SER A O 1
ATOM 762 N N . ASP A 1 95 ? 19.172 -16.516 -9.227 1 93.06 95 ASP A N 1
ATOM 763 C CA . ASP A 1 95 ? 19.078 -16.656 -7.773 1 93.06 95 ASP A CA 1
ATOM 764 C C . ASP A 1 95 ? 19.281 -15.312 -7.082 1 93.06 95 ASP A C 1
ATOM 766 O O . ASP A 1 95 ? 19.25 -15.227 -5.852 1 93.06 95 ASP A O 1
ATOM 770 N N . ILE A 1 96 ? 19.484 -14.375 -7.895 1 94.06 96 ILE A N 1
ATOM 771 C CA . ILE A 1 96 ? 19.578 -13.016 -7.355 1 94.06 96 ILE A CA 1
ATOM 772 C C . ILE A 1 96 ? 18.172 -12.477 -7.113 1 94.06 96 ILE A C 1
ATOM 774 O O . ILE A 1 96 ? 17.516 -12 -8.047 1 94.06 96 ILE A O 1
ATOM 778 N N . ILE A 1 97 ? 17.719 -12.609 -5.871 1 95.38 97 ILE A N 1
ATOM 779 C CA . ILE A 1 97 ? 16.344 -12.258 -5.547 1 95.38 97 ILE A CA 1
ATOM 780 C C . ILE A 1 97 ? 16.297 -11.523 -4.211 1 95.38 97 ILE A C 1
ATOM 782 O O . ILE A 1 97 ? 17.219 -11.648 -3.393 1 95.38 97 ILE A O 1
ATOM 786 N N . PRO A 1 98 ? 15.281 -10.703 -3.955 1 96.12 98 PRO A N 1
ATOM 787 C CA . PRO A 1 98 ? 15.164 -10.031 -2.66 1 96.12 98 PRO A CA 1
ATOM 788 C C . PRO A 1 98 ? 15.078 -11.008 -1.492 1 96.12 98 PRO A C 1
ATOM 790 O O . PRO A 1 98 ? 14.688 -12.164 -1.678 1 96.12 98 PRO A O 1
ATOM 793 N N . LYS A 1 99 ? 15.391 -10.539 -0.35 1 95.06 99 LYS A N 1
ATOM 794 C CA . LYS A 1 99 ? 15.234 -11.328 0.869 1 95.06 99 LYS A CA 1
ATOM 795 C C . LYS A 1 99 ? 13.758 -11.539 1.204 1 95.06 99 LYS A C 1
ATOM 797 O O . LYS A 1 99 ? 12.906 -10.75 0.795 1 95.06 99 LYS A O 1
ATOM 802 N N . ILE A 1 100 ? 13.469 -12.578 1.929 1 93.81 100 ILE A N 1
ATOM 803 C CA . ILE A 1 100 ? 12.125 -12.797 2.459 1 93.81 100 ILE A CA 1
ATOM 804 C C . ILE A 1 100 ? 11.742 -11.641 3.383 1 93.81 100 ILE A C 1
ATOM 806 O O . ILE A 1 100 ? 12.562 -11.172 4.18 1 93.81 100 ILE A O 1
ATOM 810 N N . THR A 1 101 ? 10.469 -11.195 3.156 1 95.69 101 THR A N 1
ATOM 811 C CA . THR A 1 101 ? 10.102 -10.016 3.924 1 95.69 101 THR A CA 1
ATOM 812 C C . THR A 1 101 ? 8.586 -9.836 3.955 1 95.69 101 THR A C 1
ATOM 814 O O . THR A 1 101 ? 7.879 -10.375 3.102 1 95.69 101 THR A O 1
ATOM 817 N N . LYS A 1 102 ? 8.062 -9.148 4.941 1 96.88 102 LYS A N 1
ATOM 818 C CA . LYS A 1 102 ? 6.688 -8.672 5.016 1 96.88 102 LYS A CA 1
ATOM 819 C C . LYS A 1 102 ? 6.641 -7.156 5.18 1 96.88 102 LYS A C 1
ATOM 821 O O . LYS A 1 102 ? 7.586 -6.551 5.691 1 96.88 102 LYS A O 1
ATOM 826 N N . GLY A 1 103 ? 5.543 -6.551 4.695 1 95.06 103 GLY A N 1
ATOM 827 C CA . GLY A 1 103 ? 5.375 -5.113 4.871 1 95.06 103 GLY A CA 1
ATOM 828 C C . GLY A 1 103 ? 6.242 -4.297 3.934 1 95.06 103 GLY A C 1
ATOM 829 O O . GLY A 1 103 ? 6.562 -3.141 4.223 1 95.06 103 GLY A O 1
ATOM 830 N N . ALA A 1 104 ? 6.68 -4.863 2.795 1 96.69 104 ALA A N 1
ATOM 831 C CA . ALA A 1 104 ? 7.422 -4.105 1.793 1 96.69 104 ALA A CA 1
ATOM 832 C C . ALA A 1 104 ? 6.5 -3.168 1.019 1 96.69 104 ALA A C 1
ATOM 834 O O . ALA A 1 104 ? 5.277 -3.318 1.058 1 96.69 104 ALA A O 1
ATOM 835 N N . CYS A 1 105 ? 7.105 -2.176 0.385 1 97 105 CYS A N 1
ATOM 836 C CA . CYS A 1 105 ? 6.406 -1.333 -0.578 1 97 105 CYS A CA 1
ATOM 837 C C . CYS A 1 105 ? 6.508 -1.91 -1.984 1 97 105 CYS A C 1
ATOM 839 O O . CYS A 1 105 ? 7.531 -2.498 -2.346 1 97 105 CYS A O 1
ATOM 841 N N . LEU A 1 106 ? 5.523 -1.693 -2.719 1 98.25 106 LEU A N 1
ATOM 842 C CA . LEU A 1 106 ? 5.488 -2.195 -4.09 1 98.25 106 LEU A CA 1
ATOM 843 C C . LEU A 1 106 ? 4.836 -1.183 -5.023 1 98.25 106 LEU A C 1
ATOM 845 O O . LEU A 1 106 ? 3.797 -0.608 -4.691 1 98.25 106 LEU A O 1
ATOM 849 N N . VAL A 1 107 ? 5.488 -0.919 -6.156 1 98.06 107 VAL A N 1
ATOM 850 C CA . VAL A 1 107 ? 4.922 -0.079 -7.207 1 98.06 107 VAL A CA 1
ATOM 851 C C . VAL A 1 107 ? 5.066 -0.772 -8.562 1 98.06 107 VAL A C 1
ATOM 853 O O . VAL A 1 107 ? 6.16 -1.206 -8.93 1 98.06 107 VAL A O 1
ATOM 856 N N . LEU A 1 108 ? 3.953 -0.898 -9.211 1 97.88 108 LEU A N 1
ATOM 857 C CA . LEU A 1 108 ? 3.955 -1.461 -10.555 1 97.88 108 LEU A CA 1
ATOM 858 C C . LEU A 1 108 ? 3.953 -0.357 -11.609 1 97.88 108 LEU A C 1
ATOM 860 O O . LEU A 1 108 ? 3.039 0.47 -11.641 1 97.88 108 LEU A O 1
ATOM 864 N N . ARG A 1 109 ? 5.012 -0.292 -12.312 1 95.06 109 ARG A N 1
ATOM 865 C CA . ARG A 1 109 ? 5.121 0.476 -13.555 1 95.06 109 ARG A CA 1
ATOM 866 C C . ARG A 1 109 ? 5.453 -0.432 -14.734 1 95.06 109 ARG A C 1
ATOM 868 O O . ARG A 1 109 ? 6.625 -0.622 -15.062 1 95.06 109 ARG A O 1
ATOM 875 N N . PHE A 1 110 ? 4.387 -0.953 -15.359 1 94.75 110 PHE A N 1
ATOM 876 C CA . PHE A 1 110 ? 4.574 -1.991 -16.359 1 94.75 110 PHE A CA 1
ATOM 877 C C . PHE A 1 110 ? 5.629 -1.575 -17.375 1 94.75 110 PHE A C 1
ATOM 879 O O . PHE A 1 110 ? 5.574 -0.47 -17.922 1 94.75 110 PHE A O 1
ATOM 886 N N . PRO A 1 111 ? 6.621 -2.438 -17.656 1 96.81 111 PRO A N 1
ATOM 887 C CA . PRO A 1 111 ? 6.695 -3.828 -17.203 1 96.81 111 PRO A CA 1
ATOM 888 C C . PRO A 1 111 ? 7.531 -3.992 -15.938 1 96.81 111 PRO A C 1
ATOM 890 O O . PRO A 1 111 ? 7.891 -5.113 -15.57 1 96.81 111 PRO A O 1
ATOM 893 N N . LEU A 1 112 ? 7.832 -2.887 -15.273 1 97.56 112 LEU A N 1
ATOM 894 C CA . LEU A 1 112 ? 8.742 -2.928 -14.133 1 97.56 112 LEU A CA 1
ATOM 895 C C . LEU A 1 112 ? 7.965 -2.932 -12.82 1 97.56 112 LEU A C 1
ATOM 897 O O . LEU A 1 112 ? 6.945 -2.252 -12.695 1 97.56 112 LEU A O 1
ATOM 901 N N . VAL A 1 113 ? 8.484 -3.701 -11.852 1 98.5 113 VAL A N 1
ATOM 902 C CA . VAL A 1 113 ? 7.957 -3.758 -10.492 1 98.5 113 VAL A CA 1
ATOM 903 C C . VAL A 1 113 ? 9.031 -3.312 -9.508 1 98.5 113 VAL A C 1
ATOM 905 O O . VAL A 1 113 ? 10.078 -3.953 -9.383 1 98.5 113 VAL A O 1
ATOM 908 N N . TYR A 1 114 ? 8.773 -2.248 -8.805 1 98.19 114 TYR A N 1
ATOM 909 C CA . TYR A 1 114 ? 9.703 -1.746 -7.797 1 98.19 114 TYR A CA 1
ATOM 910 C C . TYR A 1 114 ? 9.312 -2.229 -6.406 1 98.19 114 TYR A C 1
ATOM 912 O O . TYR A 1 114 ? 8.141 -2.176 -6.031 1 98.19 114 TYR A O 1
ATOM 920 N N . ILE A 1 115 ? 10.273 -2.709 -5.652 1 98 115 ILE A N 1
ATOM 921 C CA . ILE A 1 115 ? 10.086 -3.27 -4.32 1 98 115 ILE A CA 1
ATOM 922 C C . ILE A 1 115 ? 11.07 -2.631 -3.344 1 98 115 ILE A C 1
ATOM 924 O O . ILE A 1 115 ? 12.273 -2.605 -3.6 1 98 115 ILE A O 1
ATOM 928 N N . TYR A 1 116 ? 10.547 -2.18 -2.234 1 97.06 116 TYR A N 1
ATOM 929 C CA . TYR A 1 116 ? 11.422 -1.538 -1.26 1 97.06 116 TYR A CA 1
ATOM 930 C C . TYR A 1 116 ? 11.086 -1.989 0.157 1 97.06 116 TYR A C 1
ATOM 932 O O . TYR A 1 116 ? 9.922 -1.984 0.557 1 97.06 116 TYR A O 1
ATOM 940 N N . GLY A 1 117 ? 12.117 -2.369 0.851 1 95.31 117 GLY A N 1
ATOM 941 C CA . GLY A 1 117 ? 12.078 -2.439 2.303 1 95.31 117 GLY A CA 1
ATOM 942 C C . GLY A 1 117 ? 11.312 -3.641 2.822 1 95.31 117 GLY A C 1
ATOM 943 O O . GLY A 1 117 ? 11.398 -4.73 2.254 1 95.31 117 GLY A O 1
ATOM 944 N N . GLY A 1 118 ? 10.602 -3.395 3.969 1 94.75 118 GLY A N 1
ATOM 945 C CA . GLY A 1 118 ? 9.914 -4.438 4.715 1 94.75 118 GLY A CA 1
ATOM 946 C C . GLY A 1 118 ? 10.695 -4.93 5.914 1 94.75 118 GLY A C 1
ATOM 947 O O . GLY A 1 118 ? 11.672 -4.293 6.328 1 94.75 118 GLY A O 1
ATOM 948 N N . LYS A 1 119 ? 10.133 -5.93 6.492 1 94.94 119 LYS A N 1
ATOM 949 C CA . LYS A 1 119 ? 10.758 -6.562 7.648 1 94.94 119 LYS A CA 1
ATOM 950 C C . LYS A 1 119 ? 11.172 -8 7.332 1 94.94 119 LYS A C 1
ATOM 952 O O . LYS A 1 119 ? 10.352 -8.797 6.875 1 94.94 119 LYS A O 1
ATOM 957 N N . THR A 1 120 ? 12.461 -8.258 7.578 1 95.44 120 THR A N 1
ATOM 958 C CA . THR A 1 120 ? 12.984 -9.617 7.426 1 95.44 120 THR A CA 1
ATOM 959 C C . THR A 1 120 ? 13.102 -10.305 8.781 1 95.44 120 THR A C 1
ATOM 961 O O . THR A 1 120 ? 12.797 -9.703 9.82 1 95.44 120 THR A O 1
ATOM 964 N N . ASN A 1 121 ? 13.555 -11.562 8.742 1 94.12 121 ASN A N 1
ATOM 965 C CA . ASN A 1 121 ? 13.805 -12.273 9.992 1 94.12 121 ASN A CA 1
ATOM 966 C C . ASN A 1 121 ? 14.906 -11.617 10.812 1 94.12 121 ASN A C 1
ATOM 968 O O . ASN A 1 121 ? 14.953 -11.758 12.031 1 94.12 121 ASN A O 1
ATOM 972 N N . SER A 1 122 ? 15.742 -10.898 10.133 1 91.88 122 SER A N 1
ATOM 973 C CA . SER A 1 122 ? 16.891 -10.289 10.797 1 91.88 122 SER A CA 1
ATOM 974 C C . SER A 1 122 ? 16.641 -8.812 11.086 1 91.88 122 SER A C 1
ATOM 976 O O . SER A 1 122 ? 17.562 -8.102 11.516 1 91.88 122 SER A O 1
ATOM 978 N N . GLY A 1 123 ? 15.484 -8.352 10.812 1 89.69 123 GLY A N 1
ATOM 979 C CA . GLY A 1 123 ? 15.172 -6.949 11.062 1 89.69 123 GLY A CA 1
ATOM 980 C C . GLY A 1 123 ? 14.695 -6.219 9.828 1 89.69 123 GLY A C 1
ATOM 981 O O . GLY A 1 123 ? 14.383 -6.844 8.805 1 89.69 123 GLY A O 1
ATOM 982 N N . PRO A 1 124 ? 14.562 -4.836 9.953 1 91.62 124 PRO A N 1
ATOM 983 C CA . PRO A 1 124 ? 14.117 -4.043 8.812 1 91.62 124 PRO A CA 1
ATOM 984 C C . PRO A 1 124 ? 15.094 -4.09 7.637 1 91.62 124 PRO A C 1
ATOM 986 O O . PRO A 1 124 ? 16.312 -4.113 7.84 1 91.62 124 PRO A O 1
ATOM 989 N N . SER A 1 125 ? 14.492 -4.148 6.473 1 92.12 125 SER A N 1
ATOM 990 C CA . SER A 1 125 ? 15.297 -4.137 5.25 1 92.12 125 SER A CA 1
ATOM 991 C C . SER A 1 125 ? 15.242 -2.775 4.566 1 92.12 125 SER A C 1
ATOM 993 O O . SER A 1 125 ? 14.164 -2.178 4.445 1 92.12 125 SER A O 1
ATOM 995 N N . GLY A 1 126 ? 16.328 -2.244 4.109 1 91.25 126 GLY A N 1
ATOM 996 C CA . GLY A 1 126 ? 16.391 -1.044 3.289 1 91.25 126 GLY A CA 1
ATOM 997 C C . GLY A 1 126 ? 16.719 -1.328 1.838 1 91.25 126 GLY A C 1
ATOM 998 O O . GLY A 1 126 ? 17.203 -0.445 1.119 1 91.25 126 GLY A O 1
ATOM 999 N N . ASP A 1 127 ? 16.547 -2.617 1.45 1 93.94 127 ASP A N 1
ATOM 1000 C CA . ASP A 1 127 ? 16.859 -3.016 0.081 1 93.94 127 ASP A CA 1
ATOM 1001 C C . ASP A 1 127 ? 15.859 -2.422 -0.906 1 93.94 127 ASP A C 1
ATOM 1003 O O . ASP A 1 127 ? 14.68 -2.266 -0.583 1 93.94 127 ASP A O 1
ATOM 1007 N N . PHE A 1 128 ? 16.422 -2.107 -2.012 1 97.06 128 PHE A N 1
ATOM 1008 C CA . PHE A 1 128 ? 15.633 -1.576 -3.117 1 97.06 128 PHE A CA 1
ATOM 1009 C C . PHE A 1 128 ? 15.875 -2.375 -4.391 1 97.06 128 PHE A C 1
ATOM 1011 O O . PHE A 1 128 ? 17.016 -2.496 -4.844 1 97.06 128 PHE A O 1
ATOM 1018 N N . TRP A 1 129 ? 14.75 -2.934 -4.969 1 97.56 129 TRP A N 1
ATOM 1019 C CA . TRP A 1 129 ? 14.844 -3.832 -6.113 1 97.56 129 TRP A CA 1
ATOM 1020 C C . TRP A 1 129 ? 13.883 -3.404 -7.219 1 97.56 129 TRP A C 1
ATOM 1022 O O . TRP A 1 129 ? 12.859 -2.771 -6.953 1 97.56 129 TRP A O 1
ATOM 1032 N N . VAL A 1 130 ? 14.281 -3.746 -8.406 1 97.94 130 VAL A N 1
ATOM 1033 C CA . VAL A 1 130 ? 13.344 -3.676 -9.516 1 97.94 130 VAL A CA 1
ATOM 1034 C C . VAL A 1 130 ? 13.289 -5.02 -10.234 1 97.94 130 VAL A C 1
ATOM 1036 O O . VAL A 1 130 ? 14.312 -5.676 -10.422 1 97.94 130 VAL A O 1
ATOM 1039 N N . PHE A 1 131 ? 12.125 -5.512 -10.5 1 98.62 131 PHE A N 1
ATOM 1040 C CA . PHE A 1 131 ? 11.891 -6.715 -11.289 1 98.62 131 PHE A CA 1
ATOM 1041 C C . PHE A 1 131 ? 11.359 -6.355 -12.672 1 98.62 131 PHE A C 1
ATOM 1043 O O . PHE A 1 131 ? 10.43 -5.555 -12.797 1 98.62 131 PHE A O 1
ATOM 1050 N N . ASP A 1 132 ? 11.898 -6.922 -13.719 1 98.5 132 ASP A N 1
ATOM 1051 C CA . ASP A 1 132 ? 11.414 -6.777 -15.086 1 98.5 132 ASP A CA 1
ATOM 1052 C C . ASP A 1 132 ? 10.578 -7.988 -15.508 1 98.5 132 ASP A C 1
ATOM 1054 O O . ASP A 1 132 ? 11.109 -9.094 -15.648 1 98.5 132 ASP A O 1
ATOM 1058 N N . ILE A 1 133 ? 9.336 -7.781 -15.695 1 98 133 ILE A N 1
ATOM 1059 C CA . ILE A 1 133 ? 8.398 -8.852 -16.016 1 98 133 ILE A CA 1
ATOM 1060 C C . ILE A 1 133 ? 8.781 -9.484 -17.359 1 98 133 ILE A C 1
ATOM 1062 O O . ILE A 1 133 ? 8.586 -10.688 -17.562 1 98 133 ILE A O 1
ATOM 1066 N N . GLY A 1 134 ? 9.312 -8.719 -18.234 1 97.62 134 GLY A N 1
ATOM 1067 C CA . GLY A 1 134 ? 9.734 -9.227 -19.531 1 97.62 134 GLY A CA 1
ATOM 1068 C C . GLY A 1 134 ? 10.922 -10.164 -19.453 1 97.62 134 GLY A C 1
ATOM 1069 O O . GLY A 1 134 ? 10.883 -11.273 -20 1 97.62 134 GLY A O 1
ATOM 1070 N N . SER A 1 135 ? 11.914 -9.766 -18.75 1 97.56 135 SER A N 1
ATOM 1071 C CA . SER A 1 135 ? 13.141 -10.547 -18.688 1 97.56 135 SER A CA 1
ATOM 1072 C C . SER A 1 135 ? 13.117 -11.523 -17.516 1 97.56 135 SER A C 1
ATOM 1074 O O . SER A 1 135 ? 13.945 -12.43 -17.453 1 97.56 135 SER A O 1
ATOM 1076 N N . LEU A 1 136 ? 12.234 -11.352 -16.562 1 98.25 136 LEU A N 1
ATOM 1077 C CA . LEU A 1 136 ? 12.102 -12.148 -15.352 1 98.25 136 LEU A CA 1
ATOM 1078 C C . LEU A 1 136 ? 13.375 -12.086 -14.516 1 98.25 136 LEU A C 1
ATOM 1080 O O . LEU A 1 136 ? 13.875 -13.117 -14.055 1 98.25 136 LEU A O 1
ATOM 1084 N N . GLU A 1 137 ? 13.828 -10.844 -14.359 1 98.38 137 GLU A N 1
ATOM 1085 C CA . GLU A 1 137 ? 15.055 -10.656 -13.586 1 98.38 137 GLU A CA 1
ATOM 1086 C C . GLU A 1 137 ? 14.906 -9.523 -12.578 1 98.38 137 GLU A C 1
ATOM 1088 O O . GLU A 1 137 ? 14.297 -8.492 -12.883 1 98.38 137 GLU A O 1
ATOM 1093 N N . TYR A 1 138 ? 15.57 -9.789 -11.445 1 98.44 138 TYR A N 1
ATOM 1094 C CA . TYR A 1 138 ? 15.703 -8.734 -10.445 1 98.44 138 TYR A CA 1
ATOM 1095 C C . TYR A 1 138 ? 17.016 -7.977 -10.625 1 98.44 138 TYR A C 1
ATOM 1097 O O . TYR A 1 138 ? 18.031 -8.57 -10.961 1 98.44 138 TYR A O 1
ATOM 1105 N N . THR A 1 139 ? 16.922 -6.75 -10.391 1 97 139 THR A N 1
ATOM 1106 C CA . THR A 1 139 ? 18.109 -5.902 -10.266 1 97 139 THR A CA 1
ATOM 1107 C C . THR A 1 139 ? 18.047 -5.09 -8.969 1 97 139 THR A C 1
ATOM 1109 O O . THR A 1 139 ? 17.016 -4.508 -8.641 1 97 139 THR A O 1
ATOM 1112 N N . GLU A 1 140 ? 19.156 -5.121 -8.219 1 95.5 140 GLU A N 1
ATOM 1113 C CA . GLU A 1 140 ? 19.203 -4.285 -7.027 1 95.5 140 GLU A CA 1
ATOM 1114 C C . GLU A 1 140 ? 19.5 -2.83 -7.387 1 95.5 140 GLU A C 1
ATOM 1116 O O . GLU A 1 140 ? 20.391 -2.551 -8.195 1 95.5 140 GLU A O 1
ATOM 1121 N N . LEU A 1 141 ? 18.719 -1.92 -6.875 1 95.56 141 LEU A N 1
ATOM 1122 C CA . LEU A 1 141 ? 18.891 -0.492 -7.125 1 95.56 141 LEU A CA 1
ATOM 1123 C C . LEU A 1 141 ? 19.594 0.187 -5.953 1 95.56 141 LEU A C 1
ATOM 1125 O O . LEU A 1 141 ? 19.688 -0.388 -4.863 1 95.56 141 LEU A O 1
ATOM 1129 N N . PRO A 1 142 ? 20.109 1.396 -6.152 1 90.38 142 PRO A N 1
ATOM 1130 C CA . PRO A 1 142 ? 20.812 2.084 -5.07 1 90.38 142 PRO A CA 1
ATOM 1131 C C . PRO A 1 142 ? 19.906 2.408 -3.883 1 90.38 142 PRO A C 1
ATOM 1133 O O . PRO A 1 142 ? 18.75 2.805 -4.07 1 90.38 142 PRO A O 1
ATOM 1136 N N . SER A 1 143 ? 20.547 2.137 -2.746 1 83.88 143 SER A N 1
ATOM 1137 C CA . SER A 1 143 ? 19.875 2.582 -1.528 1 83.88 143 SER A CA 1
ATOM 1138 C C . SER A 1 143 ? 20.375 3.953 -1.092 1 83.88 143 SER A C 1
ATOM 1140 O O . SER A 1 143 ? 21.344 4.48 -1.657 1 83.88 143 SER A O 1
ATOM 1142 N N . PHE A 1 144 ? 19.641 4.605 -0.17 1 78.69 144 PHE A N 1
ATOM 1143 C CA . PHE A 1 144 ? 20.078 5.895 0.348 1 78.69 144 PHE A CA 1
ATOM 1144 C C . PHE A 1 144 ? 20.469 5.781 1.816 1 78.69 144 PHE A C 1
ATOM 1146 O O . PHE A 1 144 ? 20.109 4.816 2.488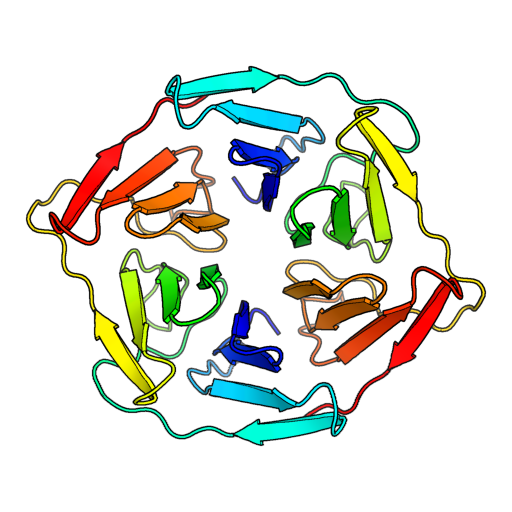 1 78.69 144 PHE A O 1
ATOM 1153 N N . MET B 1 1 ? 12.516 -1.695 6.203 1 79.62 1 MET B N 1
ATOM 1154 C CA . MET B 1 1 ? 11.914 -0.396 6.488 1 79.62 1 MET B CA 1
ATOM 1155 C C . MET B 1 1 ? 10.406 -0.442 6.285 1 79.62 1 MET B C 1
ATOM 1157 O O . MET B 1 1 ? 9.914 -1.106 5.371 1 79.62 1 MET B O 1
ATOM 1161 N N . GLN B 1 2 ? 9.492 -0.032 7.18 1 91 2 GLN B N 1
ATOM 1162 C CA . GLN B 1 2 ? 8.039 0.024 7.164 1 91 2 GLN B CA 1
ATOM 1163 C C . GLN B 1 2 ? 7.543 1.396 6.715 1 91 2 GLN B C 1
ATOM 1165 O O . GLN B 1 2 ? 6.672 1.987 7.355 1 91 2 GLN B O 1
ATOM 1170 N N . ALA B 1 3 ? 8.234 1.833 5.57 1 96.44 3 ALA B N 1
ATOM 1171 C CA . ALA B 1 3 ? 7.883 3.086 4.906 1 96.44 3 ALA B CA 1
ATOM 1172 C C . ALA B 1 3 ? 6.699 2.891 3.963 1 96.44 3 ALA B C 1
ATOM 1174 O O . ALA B 1 3 ? 6.18 1.78 3.826 1 96.44 3 ALA B O 1
ATOM 1175 N N . SER B 1 4 ? 6.188 3.953 3.412 1 97.38 4 SER B N 1
ATOM 1176 C CA . SER B 1 4 ? 5.195 3.879 2.342 1 97.38 4 SER B CA 1
ATOM 1177 C C . SER B 1 4 ? 5.727 4.504 1.055 1 97.38 4 SER B C 1
ATOM 1179 O O . SER B 1 4 ? 6.562 5.406 1.095 1 97.38 4 SER B O 1
ATOM 1181 N N . MET B 1 5 ? 5.297 4.016 -0.016 1 98 5 MET B N 1
ATOM 1182 C CA . MET B 1 5 ? 5.793 4.449 -1.319 1 98 5 MET B CA 1
ATOM 1183 C C . MET B 1 5 ? 4.648 4.598 -2.314 1 98 5 MET B C 1
ATOM 1185 O O . MET B 1 5 ? 3.719 3.789 -2.326 1 98 5 MET B O 1
ATOM 1189 N N . THR B 1 6 ? 4.691 5.551 -3.111 1 98 6 THR B N 1
ATOM 1190 C CA . THR B 1 6 ? 3.725 5.766 -4.184 1 98 6 THR B CA 1
ATOM 1191 C C . THR B 1 6 ? 4.383 6.465 -5.371 1 98 6 THR B C 1
ATOM 1193 O O . THR B 1 6 ? 5.574 6.777 -5.332 1 98 6 THR B O 1
ATOM 1196 N N . VAL B 1 7 ? 3.662 6.629 -6.418 1 97.25 7 VAL B N 1
ATOM 1197 C CA . VAL B 1 7 ? 4.18 7.258 -7.629 1 97.25 7 VAL B CA 1
ATOM 1198 C C . VAL B 1 7 ? 3.549 8.641 -7.805 1 97.25 7 VAL B C 1
ATOM 1200 O O . VAL B 1 7 ? 2.324 8.781 -7.742 1 97.25 7 VAL B O 1
ATOM 1203 N N . ILE B 1 8 ? 4.352 9.594 -8.023 1 97.5 8 ILE B N 1
ATOM 1204 C CA . ILE B 1 8 ? 3.91 10.938 -8.359 1 97.5 8 ILE B CA 1
ATOM 1205 C C . ILE B 1 8 ? 4.766 11.492 -9.492 1 97.5 8 ILE B C 1
ATOM 1207 O O . ILE B 1 8 ? 5.996 11.469 -9.422 1 97.5 8 ILE B O 1
ATOM 1211 N N . ASN B 1 9 ? 4.078 11.969 -10.547 1 94.75 9 ASN B N 1
ATOM 1212 C CA . ASN B 1 9 ? 4.773 12.555 -11.68 1 94.75 9 ASN B CA 1
ATOM 1213 C C . ASN B 1 9 ? 5.852 11.617 -12.227 1 94.75 9 ASN B C 1
ATOM 1215 O O . ASN B 1 9 ? 6.98 12.039 -12.469 1 94.75 9 ASN B O 1
ATOM 1219 N N . GLY B 1 10 ? 5.621 10.352 -12.227 1 94.31 10 GLY B N 1
ATOM 1220 C CA . GLY B 1 10 ? 6.488 9.359 -12.844 1 94.31 10 GLY B CA 1
ATOM 1221 C C . GLY B 1 10 ? 7.66 8.961 -11.969 1 94.31 10 GLY B C 1
ATOM 1222 O O . GLY B 1 10 ? 8.508 8.164 -12.375 1 94.31 10 GLY B O 1
ATOM 1223 N N . ASN B 1 11 ? 7.719 9.477 -10.797 1 97.19 11 ASN B N 1
ATOM 1224 C CA . ASN B 1 11 ? 8.789 9.156 -9.859 1 97.19 11 ASN B CA 1
ATOM 1225 C C . ASN B 1 11 ? 8.25 8.461 -8.609 1 97.19 11 ASN B C 1
ATOM 1227 O O . ASN B 1 11 ? 7.051 8.516 -8.328 1 97.19 11 ASN B O 1
ATOM 1231 N N . LEU B 1 12 ? 9.172 7.816 -7.914 1 97.62 12 LEU B N 1
ATOM 1232 C CA . LEU B 1 12 ? 8.781 7.148 -6.68 1 97.62 12 LEU B CA 1
ATOM 1233 C C . LEU B 1 12 ? 8.969 8.07 -5.477 1 97.62 12 LEU B C 1
ATOM 1235 O O . LEU B 1 12 ? 10.023 8.688 -5.324 1 97.62 12 LEU B O 1
ATOM 1239 N N . PHE B 1 13 ? 7.973 8.219 -4.68 1 98.5 13 PHE B N 1
ATOM 1240 C CA . PHE B 1 13 ? 7.992 8.961 -3.426 1 98.5 13 PHE B CA 1
ATOM 1241 C C . PHE B 1 13 ? 7.953 8.016 -2.232 1 98.5 13 PHE B C 1
ATOM 1243 O O . PHE B 1 13 ? 7.02 7.219 -2.094 1 98.5 13 PHE B O 1
ATOM 1250 N N . LEU B 1 14 ? 8.938 8.039 -1.468 1 98 14 LEU B N 1
ATOM 1251 C CA . LEU B 1 14 ? 9.062 7.219 -0.267 1 98 14 LEU B CA 1
ATOM 1252 C C . LEU B 1 14 ? 9.008 8.086 0.988 1 98 14 LEU B C 1
ATOM 1254 O O . LEU B 1 14 ? 9.789 9.023 1.134 1 98 14 LEU B O 1
ATOM 1258 N N . PHE B 1 15 ? 8.094 7.73 1.889 1 98.31 15 PHE B N 1
ATOM 1259 C CA . PHE 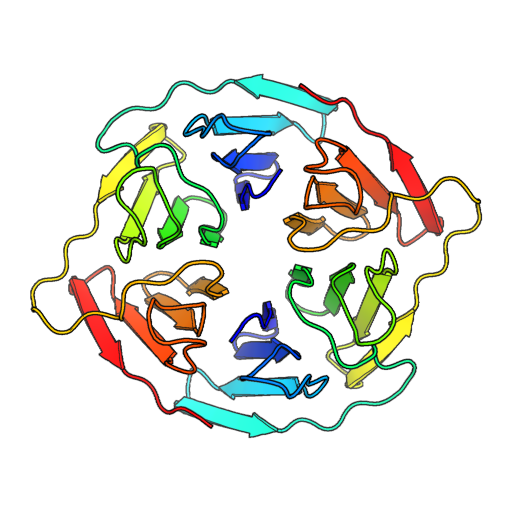B 1 15 ? 7.914 8.578 3.061 1 98.31 15 PHE B CA 1
ATOM 1260 C C . PHE B 1 15 ? 8.023 7.758 4.344 1 98.31 15 PHE B C 1
ATOM 1262 O O . PHE B 1 15 ? 7.398 6.703 4.465 1 98.31 15 PHE B O 1
ATOM 1269 N N . GLY B 1 16 ? 8.867 8.312 5.262 1 97.56 16 GLY B N 1
ATOM 1270 C CA . GLY B 1 16 ? 8.875 7.879 6.648 1 97.56 16 GLY B CA 1
ATOM 1271 C C . GLY B 1 16 ? 9.359 6.453 6.828 1 97.56 16 GLY B C 1
ATOM 1272 O O . GLY B 1 16 ? 10.258 6.004 6.109 1 97.56 16 GLY B O 1
ATOM 1273 N N . GLY B 1 17 ? 8.789 5.82 7.859 1 96.38 17 GLY B N 1
ATOM 1274 C CA . GLY B 1 17 ? 9.148 4.453 8.195 1 96.38 17 GLY B CA 1
ATOM 1275 C C . GLY B 1 17 ? 10.031 4.352 9.422 1 96.38 17 GLY B C 1
ATOM 1276 O O . GLY B 1 17 ? 10.109 5.293 10.219 1 96.38 17 GLY B O 1
ATOM 1277 N N . ARG B 1 18 ? 10.43 3.178 9.5 1 95 18 ARG B N 1
ATOM 1278 C CA . ARG B 1 18 ? 11.25 2.854 10.664 1 95 18 ARG B CA 1
ATOM 1279 C C . ARG B 1 18 ? 12.461 2.021 10.266 1 95 18 ARG B C 1
ATOM 1281 O O . ARG B 1 18 ? 12.367 1.142 9.406 1 95 18 ARG B O 1
ATOM 1288 N N . HIS B 1 19 ? 13.539 2.404 10.758 1 91.69 19 HIS B N 1
ATOM 1289 C CA . HIS B 1 19 ? 14.75 1.591 10.688 1 91.69 19 HIS B CA 1
ATOM 1290 C C . HIS B 1 19 ? 15.352 1.379 12.07 1 91.69 19 HIS B C 1
ATOM 1292 O O . HIS B 1 19 ? 15.852 2.324 12.688 1 91.69 19 HIS B O 1
ATOM 1298 N N . LEU B 1 20 ? 15.266 0.098 12.477 1 88.69 20 LEU B N 1
ATOM 1299 C CA . LEU B 1 20 ? 15.641 -0.218 13.852 1 88.69 20 LEU B CA 1
ATOM 1300 C C . LEU B 1 20 ? 14.836 0.61 14.844 1 88.69 20 LEU B C 1
ATOM 1302 O O . LEU B 1 20 ? 13.609 0.541 14.859 1 88.69 20 LEU B O 1
ATOM 1306 N N . ASP B 1 21 ? 15.438 1.391 15.727 1 90 21 ASP B N 1
ATOM 1307 C CA . ASP B 1 21 ? 14.703 2.102 16.766 1 90 21 ASP B CA 1
ATOM 1308 C C . ASP B 1 21 ? 14.453 3.555 16.375 1 90 21 ASP B C 1
ATOM 1310 O O . ASP B 1 21 ? 13.977 4.352 17.172 1 90 21 ASP B O 1
ATOM 1314 N N . ILE B 1 22 ? 14.719 3.82 15.141 1 95.5 22 ILE B N 1
ATOM 1315 C CA . ILE B 1 22 ? 14.578 5.203 14.703 1 95.5 22 ILE B CA 1
ATOM 1316 C C . ILE B 1 22 ? 13.375 5.332 13.766 1 95.5 22 ILE B C 1
ATOM 1318 O O . ILE B 1 22 ? 13.227 4.535 12.836 1 95.5 22 ILE B O 1
ATOM 1322 N N . LEU B 1 23 ? 12.516 6.305 14.117 1 97.44 23 LEU B N 1
ATOM 1323 C CA . LEU B 1 23 ? 11.383 6.633 13.258 1 97.44 23 LEU B CA 1
ATOM 1324 C C . LEU B 1 23 ? 11.711 7.816 12.352 1 97.44 23 LEU B C 1
ATOM 1326 O O . LEU B 1 23 ? 12.391 8.758 12.773 1 97.44 23 LEU B O 1
ATOM 1330 N N . TYR B 1 24 ? 11.148 7.809 11.156 1 97.5 24 TYR B N 1
ATOM 1331 C CA . TYR B 1 24 ? 11.453 8.836 10.164 1 97.5 24 TYR B CA 1
ATOM 1332 C C . TYR B 1 24 ? 10.18 9.492 9.648 1 97.5 24 TYR B C 1
ATOM 1334 O O . TYR B 1 24 ? 9.109 8.891 9.688 1 97.5 24 TYR B O 1
ATOM 1342 N N . ASN B 1 25 ? 10.289 10.75 9.219 1 98.5 25 ASN B N 1
ATOM 1343 C CA . ASN B 1 25 ? 9.258 11.445 8.469 1 98.5 25 ASN B CA 1
ATOM 1344 C C . ASN B 1 25 ? 9.836 12.211 7.281 1 98.5 25 ASN B C 1
ATOM 1346 O O . ASN B 1 25 ? 9.328 13.273 6.91 1 98.5 25 ASN B O 1
ATOM 1350 N N . ASP B 1 26 ? 10.945 11.719 6.781 1 97.75 26 ASP B N 1
ATOM 1351 C CA . ASP B 1 26 ? 11.547 12.312 5.594 1 97.75 26 ASP B CA 1
ATOM 1352 C C . ASP B 1 26 ? 10.859 11.82 4.32 1 97.75 26 ASP B C 1
ATOM 1354 O O . ASP B 1 26 ? 10.195 10.781 4.332 1 97.75 26 ASP B O 1
ATOM 1358 N N . LEU B 1 27 ? 11.016 12.602 3.309 1 98.44 27 LEU B N 1
ATOM 1359 C CA . LEU B 1 27 ? 10.539 12.266 1.973 1 98.44 27 LEU B CA 1
ATOM 1360 C C . LEU B 1 27 ? 11.703 12.078 1.009 1 98.44 27 LEU B C 1
ATOM 1362 O O . LEU B 1 27 ? 12.508 12.992 0.815 1 98.44 27 LEU B O 1
ATOM 1366 N N . TRP B 1 28 ? 11.812 10.953 0.5 1 97.81 28 TRP B N 1
ATOM 1367 C CA . TRP B 1 28 ? 12.797 10.641 -0.531 1 97.81 28 TRP B CA 1
ATOM 1368 C C . TRP B 1 28 ? 12.117 10.43 -1.883 1 97.81 28 TRP B C 1
ATOM 1370 O O . TRP B 1 28 ? 11.07 9.789 -1.967 1 97.81 28 TRP B O 1
ATOM 1380 N N . ILE B 1 29 ? 12.727 11 -2.867 1 98.06 29 ILE B N 1
ATOM 1381 C CA . ILE B 1 29 ? 12.219 10.836 -4.227 1 98.06 29 ILE B CA 1
ATOM 1382 C C . ILE B 1 29 ? 13.242 10.086 -5.07 1 98.06 29 ILE B C 1
ATOM 1384 O O . ILE B 1 29 ? 14.414 10.469 -5.129 1 98.06 29 ILE B O 1
ATOM 1388 N N . PHE B 1 30 ? 12.836 9.008 -5.68 1 97.69 30 PHE B N 1
ATOM 1389 C CA . PHE B 1 30 ? 13.68 8.273 -6.613 1 97.69 30 PHE B CA 1
ATOM 1390 C C . PHE B 1 30 ? 13.328 8.625 -8.055 1 97.69 30 PHE B C 1
ATOM 1392 O O . PHE B 1 30 ? 12.219 8.336 -8.516 1 97.69 30 PHE B O 1
ATOM 1399 N N . ASN B 1 31 ? 14.273 9.188 -8.734 1 96.44 31 ASN B N 1
ATOM 1400 C CA . ASN B 1 31 ? 14.109 9.461 -10.164 1 96.44 31 ASN B CA 1
ATOM 1401 C C . ASN B 1 31 ? 14.336 8.203 -11 1 96.44 31 ASN B C 1
ATOM 1403 O O . ASN B 1 31 ? 15.461 7.707 -11.094 1 96.44 31 ASN B O 1
ATOM 1407 N N . ILE B 1 32 ? 13.297 7.715 -11.594 1 93.38 32 ILE B N 1
ATOM 1408 C CA . ILE B 1 32 ? 13.344 6.441 -12.305 1 93.38 32 ILE B CA 1
ATOM 1409 C C . ILE B 1 32 ? 14.25 6.555 -13.523 1 93.38 32 ILE B C 1
ATOM 1411 O O . ILE B 1 32 ? 15.023 5.641 -13.812 1 93.38 32 ILE B O 1
ATOM 1415 N N . GLU B 1 33 ? 14.117 7.625 -14.195 1 92.38 33 GLU B N 1
ATOM 1416 C CA . GLU B 1 33 ? 14.922 7.828 -15.391 1 92.38 33 GLU B CA 1
ATOM 1417 C C . GLU B 1 33 ? 16.406 7.938 -15.055 1 92.38 33 GLU B C 1
ATOM 1419 O O . GLU B 1 33 ? 17.25 7.359 -15.742 1 92.38 33 GLU B O 1
ATOM 1424 N N . LYS B 1 34 ? 16.766 8.672 -13.961 1 93.75 34 LYS B N 1
ATOM 1425 C CA . LYS B 1 34 ? 18.156 8.961 -13.617 1 93.75 34 LYS B CA 1
ATOM 1426 C C . LYS B 1 34 ? 18.688 7.961 -12.594 1 93.75 34 LYS B C 1
ATOM 1428 O O . LYS B 1 34 ? 19.891 7.922 -12.328 1 93.75 34 LYS B O 1
ATOM 1433 N N . ASN B 1 35 ? 17.859 7.184 -11.992 1 92.5 35 ASN B N 1
ATOM 1434 C CA . ASN B 1 35 ? 18.219 6.121 -11.062 1 92.5 35 ASN B CA 1
ATOM 1435 C C . ASN B 1 35 ? 18.969 6.676 -9.844 1 92.5 35 ASN B C 1
ATOM 1437 O O . ASN B 1 35 ? 20.047 6.184 -9.5 1 92.5 35 ASN B O 1
ATOM 1441 N N . TYR B 1 36 ? 18.375 7.668 -9.18 1 95 36 TYR B N 1
ATOM 1442 C CA . TYR B 1 36 ? 18.969 8.203 -7.965 1 95 36 TYR B CA 1
ATOM 1443 C C . TYR B 1 36 ? 17.906 8.68 -6.996 1 95 36 TYR B C 1
ATOM 1445 O O . TYR B 1 36 ? 16.797 9.031 -7.41 1 95 36 TYR B O 1
ATOM 1453 N N . TRP B 1 37 ? 18.359 8.75 -5.719 1 97 37 TRP B N 1
ATOM 1454 C CA . TRP B 1 37 ? 17.484 9.234 -4.645 1 97 37 TRP B CA 1
ATOM 1455 C C . TRP B 1 37 ? 17.812 10.688 -4.309 1 97 37 TRP B C 1
ATOM 1457 O O . TRP B 1 37 ? 18.969 11.086 -4.277 1 97 37 TRP B O 1
ATOM 1467 N N . LYS B 1 38 ? 16.812 11.391 -4.023 1 97.31 38 LYS B N 1
ATOM 1468 C CA . LYS B 1 38 ? 16.953 12.75 -3.514 1 97.31 38 LYS B CA 1
ATOM 1469 C C . LYS B 1 38 ? 16.109 12.953 -2.254 1 97.31 38 LYS B C 1
ATOM 1471 O O . LYS B 1 38 ? 14.938 12.594 -2.221 1 97.31 38 LYS B O 1
ATOM 1476 N N . LEU B 1 39 ? 16.766 13.516 -1.218 1 97.94 39 LEU B N 1
ATOM 1477 C CA . LEU B 1 39 ? 16.016 13.945 -0.037 1 97.94 39 LEU B CA 1
ATOM 1478 C C . LEU B 1 39 ? 15.273 15.25 -0.307 1 97.94 39 LEU B C 1
ATOM 1480 O O . LEU B 1 39 ? 15.891 16.266 -0.634 1 97.94 39 LEU B O 1
ATOM 1484 N N . GLN B 1 40 ? 14.016 15.219 -0.192 1 98.38 40 GLN B N 1
ATOM 1485 C CA . GLN B 1 40 ? 13.195 16.375 -0.535 1 98.38 40 GLN B CA 1
ATOM 1486 C C . GLN B 1 40 ? 12.773 17.141 0.716 1 98.38 40 GLN B C 1
ATOM 1488 O O . GLN B 1 40 ? 12.242 16.562 1.659 1 98.38 40 GLN B O 1
ATOM 1493 N N . SER B 1 41 ? 13 18.422 0.739 1 98.5 41 SER B N 1
ATOM 1494 C CA . SER B 1 41 ? 12.484 19.266 1.808 1 98.5 41 SER B CA 1
ATOM 1495 C C . SER B 1 41 ? 10.969 19.438 1.688 1 98.5 41 SER B C 1
ATOM 1497 O O . SER B 1 41 ? 10.438 19.562 0.582 1 98.5 41 SER B O 1
ATOM 1499 N N . MET B 1 42 ? 10.305 19.422 2.814 1 98.56 42 MET B N 1
ATOM 1500 C CA . MET B 1 42 ? 8.852 19.578 2.863 1 98.56 42 MET B CA 1
ATOM 1501 C C . MET B 1 42 ? 8.453 20.719 3.799 1 98.56 42 MET B C 1
ATOM 1503 O O . MET B 1 42 ? 9.258 21.156 4.617 1 98.56 42 MET B O 1
ATOM 1507 N N . SER B 1 43 ? 7.238 21.188 3.633 1 98.62 43 SER B N 1
ATOM 1508 C CA . SER B 1 43 ? 6.691 22.219 4.508 1 98.62 43 SER B CA 1
ATOM 1509 C C . SER B 1 43 ? 5.254 21.891 4.906 1 98.62 43 SER B C 1
ATOM 1511 O O . SER B 1 43 ? 4.715 20.844 4.523 1 98.62 43 SER B O 1
ATOM 1513 N N . GLY B 1 44 ? 4.699 22.781 5.82 1 98.69 44 GLY B N 1
ATOM 1514 C CA . GLY B 1 44 ? 3.328 22.609 6.27 1 98.69 44 GLY B CA 1
ATOM 1515 C C . GLY B 1 44 ? 3.207 21.703 7.48 1 98.69 44 GLY B C 1
ATOM 1516 O O . GLY B 1 44 ? 4.082 21.688 8.344 1 98.69 44 GLY B O 1
ATOM 1517 N N . GLU B 1 45 ? 2.07 21.016 7.59 1 98.75 45 GLU B N 1
ATOM 1518 C CA . GLU B 1 45 ? 1.792 20.125 8.711 1 98.75 45 GLU B CA 1
ATOM 1519 C C . GLU B 1 45 ? 2.334 18.719 8.445 1 98.75 45 GLU B C 1
ATOM 1521 O O . GLU B 1 45 ? 1.568 17.797 8.156 1 98.75 45 GLU B O 1
ATOM 1526 N N . ILE B 1 46 ? 3.57 18.609 8.609 1 98.75 46 ILE B N 1
ATOM 1527 C CA . ILE B 1 46 ? 4.27 17.359 8.297 1 98.75 46 ILE B CA 1
ATOM 1528 C C . ILE B 1 46 ? 3.873 16.281 9.289 1 98.75 46 ILE B C 1
ATOM 1530 O O . ILE B 1 46 ? 3.914 16.5 10.508 1 98.75 46 ILE B O 1
ATOM 1534 N N . PRO B 1 47 ? 3.4 15.078 8.812 1 98.69 47 PRO B N 1
ATOM 1535 C CA . PRO B 1 47 ? 3.113 13.977 9.742 1 98.69 47 PRO B CA 1
ATOM 1536 C C . PRO B 1 47 ? 4.293 13.656 10.656 1 98.69 47 PRO B C 1
ATOM 1538 O O . PRO B 1 47 ? 5.449 13.766 10.242 1 98.69 47 PRO B O 1
ATOM 1541 N N . THR B 1 48 ? 4.102 13.203 11.828 1 98.56 48 THR B N 1
ATOM 1542 C CA . THR B 1 48 ? 5.148 12.82 12.773 1 98.56 48 THR B CA 1
ATOM 1543 C C . THR B 1 48 ? 5.93 11.617 12.25 1 98.56 48 THR B C 1
ATOM 1545 O O . THR B 1 48 ? 5.426 10.852 11.422 1 98.56 48 THR B O 1
ATOM 1548 N N . PRO B 1 49 ? 7.18 11.492 12.742 1 98.56 49 PRO B N 1
ATOM 1549 C CA . PRO B 1 49 ? 7.871 10.242 12.406 1 98.56 49 PRO B CA 1
ATOM 1550 C C . PRO B 1 49 ? 7.07 9 12.797 1 98.56 49 PRO B C 1
ATOM 1552 O O . PRO B 1 49 ? 6.664 8.867 13.961 1 98.56 49 PRO B O 1
ATOM 1555 N N . ARG B 1 50 ? 6.797 8.148 11.852 1 98.12 50 ARG B N 1
ATOM 1556 C CA . ARG B 1 50 ? 5.906 7.016 12.102 1 98.12 50 ARG B CA 1
ATOM 1557 C C . ARG B 1 50 ? 6.129 5.906 11.078 1 98.12 50 ARG B C 1
ATOM 1559 O O . ARG B 1 50 ? 6.812 6.113 10.07 1 98.12 50 ARG B O 1
ATOM 1566 N N . PHE B 1 51 ? 5.621 4.746 11.391 1 96.19 51 PHE B N 1
ATOM 1567 C CA . PHE B 1 51 ? 5.742 3.59 10.516 1 96.19 51 PHE B CA 1
ATOM 1568 C C . PHE B 1 51 ? 4.398 2.896 10.344 1 96.19 51 PHE B C 1
ATOM 1570 O O . PHE B 1 51 ? 3.441 3.199 11.062 1 96.19 51 PHE B O 1
ATOM 1577 N N . ASP B 1 52 ? 4.305 2.068 9.312 1 95.81 52 ASP B N 1
ATOM 1578 C CA . ASP B 1 52 ? 3.113 1.272 9.031 1 95.81 52 ASP B CA 1
ATOM 1579 C C . ASP B 1 52 ? 1.917 2.166 8.711 1 95.81 52 ASP B C 1
ATOM 1581 O O . ASP B 1 52 ? 0.784 1.852 9.086 1 95.81 52 ASP B O 1
ATOM 1585 N N . HIS B 1 53 ? 2.207 3.355 8.117 1 98 53 HIS B N 1
ATOM 1586 C CA . HIS B 1 53 ? 1.177 4.211 7.547 1 98 53 HIS B CA 1
ATOM 1587 C C . HIS B 1 53 ? 0.889 3.832 6.098 1 98 53 HIS B C 1
ATOM 1589 O O . HIS B 1 53 ? 1.685 3.135 5.465 1 98 53 HIS B O 1
ATOM 1595 N N . ALA B 1 54 ? -0.25 4.246 5.625 1 97.69 54 ALA B N 1
ATOM 1596 C CA . ALA B 1 54 ? -0.659 3.965 4.254 1 97.69 54 ALA B CA 1
ATOM 1597 C C . ALA B 1 54 ? -0.612 5.23 3.398 1 97.69 54 ALA B C 1
ATOM 1599 O O . ALA B 1 54 ? -0.969 6.312 3.863 1 97.69 54 ALA B O 1
ATOM 1600 N N . VAL B 1 55 ? -0.217 5.102 2.172 1 98.44 55 VAL B N 1
ATOM 1601 C CA . VAL B 1 55 ? -0.175 6.227 1.241 1 98.44 55 VAL B CA 1
ATOM 1602 C C . VAL B 1 55 ? -0.758 5.805 -0.106 1 98.44 55 VAL B C 1
ATOM 1604 O O . VAL B 1 55 ? -0.678 4.633 -0.485 1 98.44 55 VAL B O 1
ATOM 1607 N N . ASP B 1 56 ? -1.349 6.672 -0.806 1 98.25 56 ASP B N 1
ATOM 1608 C CA . ASP B 1 56 ? -1.734 6.539 -2.209 1 98.25 56 ASP B CA 1
ATOM 1609 C C . ASP B 1 56 ? -1.751 7.902 -2.902 1 98.25 56 ASP B C 1
ATOM 1611 O O . ASP B 1 56 ? -1.756 8.938 -2.24 1 98.25 56 ASP B O 1
ATOM 1615 N N . SER B 1 57 ? -1.646 7.879 -4.176 1 97.81 57 SER B N 1
ATOM 1616 C CA . SER B 1 57 ? -1.596 9.102 -4.977 1 97.81 57 SER B CA 1
ATOM 1617 C C . SER B 1 57 ? -2.486 8.992 -6.211 1 97.81 57 SER B C 1
ATOM 1619 O O . SER B 1 57 ? -2.752 7.887 -6.691 1 97.81 57 SER B O 1
ATOM 1621 N N . ASP B 1 58 ? -2.939 10.102 -6.633 1 94.38 58 ASP B N 1
ATOM 1622 C CA . ASP B 1 58 ? -3.641 10.133 -7.91 1 94.38 58 ASP B CA 1
ATOM 1623 C C . ASP B 1 58 ? -2.707 10.57 -9.039 1 94.38 58 ASP B C 1
ATOM 1625 O O . ASP B 1 58 ? -3.164 10.914 -10.133 1 94.38 58 ASP B O 1
ATOM 1629 N N . GLY B 1 59 ? -1.456 10.641 -8.742 1 93.75 59 GLY B N 1
ATOM 1630 C CA . GLY B 1 59 ? -0.468 11.055 -9.719 1 93.75 59 GLY B CA 1
ATOM 1631 C C . GLY B 1 59 ? 0.029 12.477 -9.5 1 93.75 59 GLY B C 1
ATOM 1632 O O . GLY B 1 59 ? 1.059 12.867 -10.047 1 93.75 59 GLY B O 1
ATOM 1633 N N . TYR B 1 60 ? -0.719 13.289 -8.75 1 94.38 60 TYR B N 1
ATOM 1634 C CA . TYR B 1 60 ? -0.335 14.664 -8.469 1 94.38 60 TYR B CA 1
ATOM 1635 C C . TYR B 1 60 ? -0.232 14.914 -6.973 1 94.38 60 TYR B C 1
ATOM 1637 O O . TYR B 1 60 ? 0.766 15.453 -6.492 1 94.38 60 TYR B O 1
ATOM 1645 N N . ALA B 1 61 ? -1.189 14.531 -6.242 1 96.75 61 ALA B N 1
ATOM 1646 C CA . ALA B 1 61 ? -1.215 14.633 -4.785 1 96.75 61 ALA B CA 1
ATOM 1647 C C . ALA B 1 61 ? -1.215 13.25 -4.141 1 96.75 61 ALA B C 1
ATOM 1649 O O . ALA B 1 61 ? -1.639 12.266 -4.762 1 96.75 61 ALA B O 1
ATOM 1650 N N . MET B 1 62 ? -0.707 13.18 -2.928 1 98.19 62 MET B N 1
ATOM 1651 C CA . MET B 1 62 ? -0.812 11.922 -2.193 1 98.19 62 MET B CA 1
ATOM 1652 C C . MET B 1 62 ? -1.449 12.141 -0.826 1 98.19 62 MET B C 1
ATOM 1654 O O . MET B 1 62 ? -1.414 13.25 -0.29 1 98.19 62 MET B O 1
ATOM 1658 N N . VAL B 1 63 ? -2.09 11.109 -0.34 1 98.81 63 VAL B N 1
ATOM 1659 C CA . VAL B 1 63 ? -2.662 11.125 1.003 1 98.81 63 VAL B CA 1
ATOM 1660 C C . VAL B 1 63 ? -1.954 10.086 1.872 1 98.81 63 VAL B C 1
ATOM 1662 O O . VAL B 1 63 ? -1.443 9.086 1.364 1 98.81 63 VAL B O 1
ATOM 1665 N N . LEU B 1 64 ? -1.844 10.367 3.115 1 98.81 64 LEU B N 1
ATOM 1666 C CA . LEU B 1 64 ? -1.242 9.5 4.125 1 98.81 64 LEU B CA 1
ATOM 1667 C C . LEU B 1 64 ? -2.191 9.297 5.301 1 98.81 64 LEU B C 1
ATOM 1669 O O . LEU B 1 64 ? -2.752 10.258 5.828 1 98.81 64 LEU B O 1
ATOM 1673 N N . PHE B 1 65 ? -2.35 8.047 5.676 1 98.75 65 PHE B N 1
ATOM 1674 C CA . PHE B 1 65 ? -3.264 7.746 6.773 1 98.75 65 PHE B CA 1
ATOM 1675 C C . PHE B 1 65 ? -2.588 6.863 7.812 1 98.75 65 PHE B C 1
ATOM 1677 O O . PHE B 1 65 ? -1.958 5.859 7.469 1 98.75 65 PHE B O 1
ATOM 1684 N N . GLY B 1 66 ? -2.729 7.293 9.078 1 98.12 66 GLY B N 1
ATOM 1685 C CA . GLY B 1 66 ? -2.512 6.414 10.211 1 98.12 66 GLY B CA 1
ATOM 1686 C C . GLY B 1 66 ? -1.048 6.082 10.438 1 98.12 66 GLY B C 1
ATOM 1687 O O . GLY B 1 66 ? -0.177 6.934 10.25 1 98.12 66 GLY B O 1
ATOM 1688 N N . GLY B 1 67 ? -0.854 4.848 10.938 1 97.62 67 GLY B N 1
ATOM 1689 C CA . GLY B 1 67 ? 0.463 4.395 11.352 1 97.62 67 GLY B CA 1
ATOM 1690 C C . GLY B 1 67 ? 0.664 4.453 12.852 1 97.62 67 GLY B C 1
ATOM 1691 O O . GLY B 1 67 ? -0.305 4.496 13.617 1 97.62 67 GLY B O 1
ATOM 1692 N N . GLU B 1 68 ? 1.906 4.273 13.203 1 97.38 68 GLU B N 1
ATOM 1693 C CA . GLU B 1 68 ? 2.262 4.293 14.617 1 97.38 68 GLU B CA 1
ATOM 1694 C C . GLU B 1 68 ? 3.496 5.16 14.867 1 97.38 68 GLU B C 1
ATOM 1696 O O . GLU B 1 68 ? 4.492 5.047 14.148 1 97.38 68 GLU B O 1
ATOM 1701 N N . ASP B 1 69 ? 3.398 6.047 15.781 1 97.81 69 ASP B N 1
ATOM 1702 C CA . ASP B 1 69 ? 4.555 6.836 16.203 1 97.81 69 ASP B CA 1
ATOM 1703 C C . ASP B 1 69 ? 4.895 6.582 17.656 1 97.81 69 ASP B C 1
ATOM 1705 O O . ASP B 1 69 ? 4.453 5.594 18.25 1 97.81 69 ASP B O 1
ATOM 1709 N N . VAL B 1 70 ? 5.762 7.398 18.25 1 96.81 70 VAL B N 1
ATOM 1710 C CA . VAL B 1 70 ? 6.277 7.18 19.609 1 96.81 70 VAL B CA 1
ATOM 1711 C C . VAL B 1 70 ? 5.129 7.254 20.609 1 96.81 70 VAL B C 1
ATOM 1713 O O . VAL B 1 70 ? 5.203 6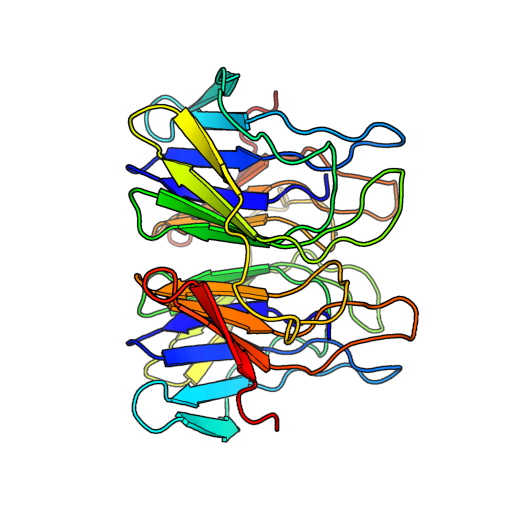.66 21.688 1 96.81 70 VAL B O 1
ATOM 1716 N N . SER B 1 71 ? 4.113 7.961 20.203 1 97.44 71 SER B N 1
ATOM 1717 C CA . SER B 1 71 ? 2.996 8.133 21.125 1 97.44 71 SER B CA 1
ATOM 1718 C C . SER B 1 71 ? 1.944 7.047 20.938 1 97.44 71 SER B C 1
ATOM 1720 O O . SER B 1 71 ? 1.006 6.938 21.719 1 97.44 71 SER B O 1
ATOM 1722 N N . GLY B 1 72 ? 2.016 6.27 19.938 1 97.38 72 GLY B N 1
ATOM 1723 C CA . GLY B 1 72 ? 1.074 5.184 19.703 1 97.38 72 GLY B CA 1
ATOM 1724 C C . GLY B 1 72 ? 0.452 5.227 18.312 1 97.38 72 GLY B C 1
ATOM 1725 O O . GLY B 1 72 ? 1.025 5.801 17.391 1 97.38 72 GLY B O 1
ATOM 1726 N N . LEU B 1 73 ? -0.686 4.523 18.188 1 97.88 73 LEU B N 1
ATOM 1727 C CA . LEU B 1 73 ? -1.386 4.398 16.922 1 97.88 73 LEU B CA 1
ATOM 1728 C C . LEU B 1 73 ? -2.014 5.727 16.5 1 97.88 73 LEU B C 1
ATOM 1730 O O . LEU B 1 73 ? -2.455 6.5 17.359 1 97.88 73 LEU B O 1
ATOM 1734 N N . LYS B 1 74 ? -2.086 5.973 15.227 1 97.94 74 LYS B N 1
ATOM 1735 C CA . LYS B 1 74 ? -2.65 7.195 14.664 1 97.94 74 LYS B CA 1
ATOM 1736 C C . LYS B 1 74 ? -3.816 6.887 13.727 1 97.94 74 LYS B C 1
ATOM 1738 O O . LYS B 1 74 ? -3.881 5.801 13.148 1 97.94 74 LYS B O 1
ATOM 1743 N N . ASN B 1 75 ? -4.75 7.84 13.594 1 97.75 75 ASN B N 1
ATOM 1744 C CA . ASN B 1 75 ? -5.84 7.73 12.633 1 97.75 75 ASN B CA 1
ATOM 1745 C C . ASN B 1 75 ? -6.039 9.031 11.859 1 97.75 75 ASN B C 1
ATOM 1747 O O . ASN B 1 75 ? -7.137 9.32 11.383 1 97.75 75 ASN B O 1
ATOM 1751 N N . ASP B 1 76 ? -4.996 9.812 11.859 1 98.12 76 ASP B N 1
ATOM 1752 C CA . ASP B 1 76 ? -5.055 11.094 11.148 1 98.12 76 ASP B CA 1
ATOM 1753 C C . ASP B 1 76 ? -4.82 10.898 9.648 1 98.12 76 ASP B C 1
ATOM 1755 O O . ASP B 1 76 ? -4.242 9.891 9.234 1 98.12 76 ASP B O 1
ATOM 1759 N N . LEU B 1 77 ? -5.352 11.844 8.875 1 98.69 77 LEU B N 1
ATOM 1760 C CA . LEU B 1 77 ? -5.254 11.867 7.418 1 98.69 77 LEU B CA 1
ATOM 1761 C C . LEU B 1 77 ? -4.613 13.172 6.941 1 98.69 77 LEU B C 1
ATOM 1763 O O . LEU B 1 77 ? -4.984 14.258 7.398 1 98.69 77 LEU B O 1
ATOM 1767 N N . PHE B 1 78 ? -3.607 13.047 6.062 1 98.88 78 PHE B N 1
ATOM 1768 C CA . PHE B 1 78 ? -2.898 14.195 5.5 1 98.88 78 PHE B CA 1
ATOM 1769 C C . PHE B 1 78 ? -2.961 14.172 3.977 1 98.88 78 PHE B C 1
ATOM 1771 O O . PHE B 1 78 ? -3.113 13.109 3.371 1 98.88 78 PHE B O 1
ATOM 1778 N N . ILE B 1 79 ? -2.871 15.336 3.41 1 98.81 79 ILE B N 1
ATOM 1779 C CA . ILE B 1 79 ? -2.691 15.453 1.967 1 98.81 79 ILE B CA 1
ATOM 1780 C C . ILE B 1 79 ? -1.396 16.203 1.672 1 98.81 79 ILE B C 1
ATOM 1782 O O . ILE B 1 79 ? -1.025 17.125 2.404 1 98.81 79 ILE B O 1
ATOM 1786 N N . PHE B 1 80 ? -0.714 15.75 0.661 1 98.75 80 PHE B N 1
ATOM 1787 C CA . PHE B 1 80 ? 0.554 16.312 0.218 1 98.75 80 PHE B CA 1
ATOM 1788 C C . PHE B 1 80 ? 0.434 16.875 -1.195 1 98.75 80 PHE B C 1
ATOM 1790 O O . PHE B 1 80 ? 0.026 16.172 -2.115 1 98.75 80 PHE B O 1
ATOM 1797 N N . ASN B 1 81 ? 0.766 18.156 -1.352 1 98.25 81 ASN B N 1
ATOM 1798 C CA . ASN B 1 81 ? 0.828 18.812 -2.652 1 98.25 81 ASN B CA 1
ATOM 1799 C C . ASN B 1 81 ? 2.207 18.656 -3.289 1 98.25 81 ASN B C 1
ATOM 1801 O O . ASN B 1 81 ? 3.191 19.203 -2.775 1 98.25 81 ASN B O 1
ATOM 1805 N N . SER B 1 82 ? 2.242 17.969 -4.363 1 97.12 82 SER B N 1
ATOM 1806 C CA . SER B 1 82 ? 3.535 17.625 -4.941 1 97.12 82 SER B CA 1
ATOM 1807 C C . SER B 1 82 ? 4.137 18.797 -5.691 1 97.12 82 SER B C 1
ATOM 1809 O O . SER B 1 82 ? 5.312 18.781 -6.066 1 97.12 82 SER B O 1
ATOM 1811 N N . LEU B 1 83 ? 3.379 19.828 -5.945 1 96.88 83 LEU B N 1
ATOM 1812 C CA . LEU B 1 83 ? 3.895 21.031 -6.598 1 96.88 83 LEU B CA 1
ATOM 1813 C C . LEU B 1 83 ? 4.578 21.953 -5.586 1 96.88 83 LEU B C 1
ATOM 1815 O O . LEU B 1 83 ? 5.613 22.547 -5.883 1 96.88 83 LEU B O 1
ATOM 1819 N N . THR B 1 84 ? 4.035 22.078 -4.41 1 98.06 84 THR B N 1
ATOM 1820 C CA . THR B 1 84 ? 4.562 23 -3.408 1 98.06 84 THR B CA 1
ATOM 1821 C C . THR B 1 84 ? 5.32 22.234 -2.324 1 98.06 84 THR B C 1
ATOM 1823 O O . THR B 1 84 ? 5.98 22.844 -1.478 1 98.06 84 THR B O 1
ATOM 1826 N N . PHE B 1 85 ? 5.215 20.859 -2.355 1 98.38 85 PHE B N 1
ATOM 1827 C CA . PHE B 1 85 ? 5.82 20 -1.352 1 98.38 85 PHE B CA 1
ATOM 1828 C C . PHE B 1 85 ? 5.344 20.359 0.047 1 98.38 85 PHE B C 1
ATOM 1830 O O . PHE B 1 85 ? 6.141 20.438 0.983 1 98.38 85 PHE B O 1
ATOM 1837 N N . LYS B 1 86 ? 4.043 20.594 0.146 1 98.75 86 LYS B N 1
ATOM 1838 C CA . LYS B 1 86 ? 3.424 21.016 1.399 1 98.75 86 LYS B CA 1
ATOM 1839 C C . LYS B 1 86 ? 2.414 19.969 1.89 1 98.75 86 LYS B C 1
ATOM 1841 O O . LYS B 1 86 ? 1.586 19.484 1.114 1 98.75 86 LYS B O 1
ATOM 1846 N N . TRP B 1 87 ? 2.51 19.641 3.191 1 98.81 87 TRP B N 1
ATOM 1847 C CA . TRP B 1 87 ? 1.547 18.766 3.842 1 98.81 87 TRP B CA 1
ATOM 1848 C C . TRP B 1 87 ? 0.434 19.562 4.504 1 98.81 87 TRP B C 1
ATOM 1850 O O . TRP B 1 87 ? 0.673 20.656 5.02 1 98.81 87 TRP B O 1
ATOM 1860 N N . LYS B 1 88 ? -0.7 19.016 4.504 1 98.75 88 LYS B N 1
ATOM 1861 C CA . LYS B 1 88 ? -1.84 19.547 5.242 1 98.75 88 LYS B CA 1
ATOM 1862 C C . LYS B 1 88 ? -2.652 18.438 5.891 1 98.75 88 LYS B C 1
ATOM 1864 O O . LYS B 1 88 ? -2.969 17.438 5.242 1 98.75 88 LYS B O 1
ATOM 1869 N N . MET B 1 89 ? -2.957 18.656 7.121 1 98.75 89 MET B N 1
ATOM 1870 C CA . MET B 1 89 ? -3.834 17.703 7.793 1 98.75 89 MET B CA 1
ATOM 1871 C C . MET B 1 89 ? -5.289 17.922 7.395 1 98.75 89 MET B C 1
ATOM 1873 O O . MET B 1 89 ? -5.754 19.062 7.34 1 98.75 89 MET B O 1
ATOM 1877 N N . LEU B 1 90 ? -5.969 16.844 7.059 1 98.56 90 LEU B N 1
ATOM 1878 C CA . LEU B 1 90 ? -7.398 16.891 6.773 1 98.56 90 LEU B CA 1
ATOM 1879 C C . LEU B 1 90 ? -8.211 16.578 8.023 1 98.56 90 LEU B C 1
ATOM 1881 O O . LEU B 1 90 ? -8.438 15.414 8.352 1 98.56 90 LEU B O 1
ATOM 1885 N N . THR B 1 91 ? -8.688 17.562 8.641 1 98.06 91 THR B N 1
ATOM 1886 C CA . THR B 1 91 ? -9.398 17.406 9.914 1 98.06 91 THR B CA 1
ATOM 1887 C C . THR B 1 91 ? -10.883 17.188 9.672 1 98.06 91 THR B C 1
ATOM 1889 O O . THR B 1 91 ? -11.562 18.031 9.094 1 98.06 91 THR B O 1
ATOM 1892 N N . PRO B 1 92 ? -11.328 16.047 10.094 1 98.06 92 PRO B N 1
ATOM 1893 C CA . PRO B 1 92 ? -12.758 15.805 9.906 1 98.06 92 PRO B CA 1
ATOM 1894 C C . PRO B 1 92 ? -13.633 16.797 10.68 1 98.06 92 PRO B C 1
ATOM 1896 O O . PRO B 1 92 ? -13.25 17.25 11.758 1 98.06 92 PRO B O 1
ATOM 1899 N N . LYS B 1 93 ? -14.812 16.984 10.172 1 97.5 93 LYS B N 1
ATOM 1900 C CA . LYS B 1 93 ? -15.75 17.922 10.781 1 97.5 93 LYS B CA 1
ATOM 1901 C C . LYS B 1 93 ? -16.516 17.281 11.93 1 97.5 93 LYS B C 1
ATOM 1903 O O . LYS B 1 93 ? -17.078 17.969 12.773 1 97.5 93 LYS B O 1
ATOM 1908 N N . SER B 1 94 ? -16.562 16 11.891 1 94.19 94 SER B N 1
ATOM 1909 C CA . SER B 1 94 ? -17.297 15.297 12.922 1 94.19 94 SER B CA 1
ATOM 1910 C C . SER B 1 94 ? -16.406 14.336 13.695 1 94.19 94 SER B C 1
ATOM 1912 O O . SER B 1 94 ? -15.289 14.031 13.258 1 94.19 94 SER B O 1
ATOM 1914 N N . ASP B 1 95 ? -16.922 13.836 14.773 1 92.88 95 ASP B N 1
ATOM 1915 C CA . ASP B 1 95 ? -16.172 12.906 15.617 1 92.88 95 ASP B CA 1
ATOM 1916 C C . ASP B 1 95 ? -16.312 11.469 15.125 1 92.88 95 ASP B C 1
ATOM 1918 O O . ASP B 1 95 ? -15.758 10.547 15.711 1 92.88 95 ASP B O 1
ATOM 1922 N N . ILE B 1 96 ? -17.062 11.391 14.109 1 93.94 96 ILE B N 1
ATOM 1923 C CA . ILE B 1 96 ? -17.203 10.078 13.477 1 93.94 96 ILE B CA 1
ATOM 1924 C C . ILE B 1 96 ? -15.977 9.805 12.609 1 93.94 96 ILE B C 1
ATOM 1926 O O . ILE B 1 96 ? -15.898 10.281 11.469 1 93.94 96 ILE B O 1
ATOM 1930 N N . ILE B 1 97 ? -15.039 9.07 13.172 1 95.38 97 ILE B N 1
ATOM 1931 C CA . ILE B 1 97 ? -13.773 8.844 12.492 1 95.38 97 ILE B CA 1
ATOM 1932 C C . ILE B 1 97 ? -13.344 7.387 12.664 1 95.38 97 ILE B C 1
ATOM 1934 O O . ILE B 1 97 ? -13.781 6.711 13.594 1 95.38 97 ILE B O 1
ATOM 1938 N N . PRO B 1 98 ? -12.523 6.844 11.766 1 95.81 98 PRO B N 1
ATOM 1939 C CA . PRO B 1 98 ? -12.023 5.477 11.945 1 95.81 98 PRO B CA 1
ATOM 1940 C C . PRO B 1 98 ? -11.266 5.297 13.258 1 95.81 98 PRO B C 1
ATOM 1942 O O . PRO B 1 98 ? -10.773 6.273 13.828 1 95.81 98 PRO B O 1
ATOM 1945 N N . LYS B 1 99 ? -11.172 4.07 13.641 1 94.06 99 LYS B N 1
ATOM 1946 C CA . LYS B 1 99 ? -10.344 3.748 14.797 1 94.06 99 LYS B CA 1
ATOM 1947 C C . LYS B 1 99 ? -8.867 3.953 14.484 1 94.06 99 LYS B C 1
ATOM 1949 O O . LYS B 1 99 ? -8.469 3.959 13.32 1 94.06 99 LYS B O 1
ATOM 1954 N N . ILE B 1 100 ? -8.094 4.203 15.523 1 92.19 100 ILE B N 1
ATOM 1955 C CA . ILE B 1 100 ? -6.641 4.312 15.391 1 92.19 100 ILE B CA 1
ATOM 1956 C C . ILE B 1 100 ? -6.066 2.99 14.898 1 92.19 100 ILE B C 1
ATOM 1958 O O . ILE B 1 100 ? -6.359 1.93 15.453 1 92.19 100 ILE B O 1
ATOM 1962 N N . THR B 1 101 ? -5.289 3.049 13.789 1 93.81 101 THR B N 1
ATOM 1963 C CA . THR B 1 101 ? -4.82 1.773 13.258 1 93.81 101 THR B CA 1
ATOM 1964 C C . THR B 1 101 ? -3.486 1.942 12.539 1 93.81 101 THR B C 1
ATOM 1966 O O . THR B 1 101 ? -3.143 3.045 12.109 1 93.81 101 THR B O 1
ATOM 1969 N N . LYS B 1 102 ? -2.652 0.945 12.484 1 96.06 102 LYS B N 1
ATOM 1970 C CA . LYS B 1 102 ? -1.482 0.789 11.625 1 96.06 102 LYS B CA 1
ATOM 1971 C C . LYS B 1 102 ? -1.686 -0.339 10.617 1 96.06 102 LYS B C 1
ATOM 1973 O O . LYS B 1 102 ? -2.398 -1.306 10.898 1 96.06 102 LYS B O 1
ATOM 1978 N N . GLY B 1 103 ? -1.097 -0.178 9.445 1 94.69 103 GLY B N 1
ATOM 1979 C CA . GLY B 1 103 ? -1.17 -1.238 8.453 1 94.69 103 GLY B CA 1
ATOM 1980 C C . GLY B 1 103 ? -2.494 -1.272 7.715 1 94.69 103 GLY B C 1
ATOM 1981 O O . GLY B 1 103 ? -2.895 -2.316 7.199 1 94.69 103 GLY B O 1
ATOM 1982 N N . ALA B 1 104 ? -3.23 -0.159 7.668 1 96.5 104 AL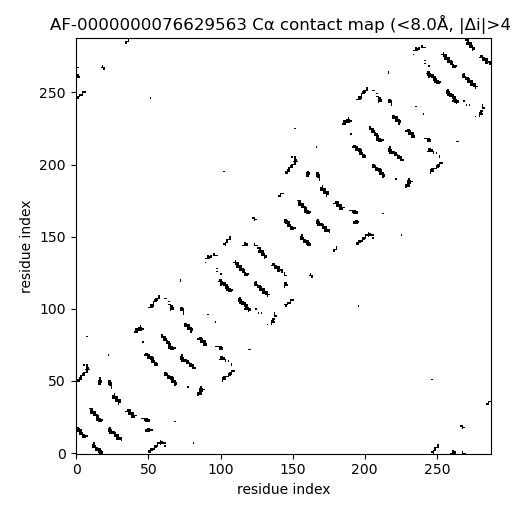A B N 1
ATOM 1983 C CA . ALA B 1 104 ? -4.461 -0.087 6.883 1 96.5 104 ALA B CA 1
ATOM 1984 C C . ALA B 1 104 ? -4.156 -0.001 5.391 1 96.5 104 ALA B C 1
ATOM 1986 O O . ALA B 1 104 ? -3.027 0.296 4.996 1 96.5 104 ALA B O 1
ATOM 1987 N N . CYS B 1 105 ? -5.145 -0.336 4.586 1 96.88 105 CYS B N 1
ATOM 1988 C CA . CYS B 1 105 ? -5.109 -0.074 3.152 1 96.88 105 CYS B CA 1
ATOM 1989 C C . CYS B 1 105 ? -5.676 1.305 2.834 1 96.88 105 CYS B C 1
ATOM 1991 O O . CYS B 1 105 ? -6.613 1.76 3.488 1 96.88 105 CYS B O 1
ATOM 1993 N N . LEU B 1 106 ? -5.156 1.885 1.871 1 98.12 106 LEU B N 1
ATOM 1994 C CA . LEU B 1 106 ? -5.598 3.213 1.463 1 98.12 106 LEU B CA 1
ATOM 1995 C C . LEU B 1 106 ? -5.621 3.336 -0.057 1 98.12 106 LEU B C 1
ATOM 1997 O O . LEU B 1 106 ? -4.68 2.922 -0.732 1 98.12 106 LEU B O 1
ATOM 2001 N N . VAL B 1 107 ? -6.734 3.85 -0.592 1 98.06 107 VAL B N 1
ATOM 2002 C CA . VAL B 1 107 ? -6.848 4.148 -2.016 1 98.06 107 VAL B CA 1
ATOM 2003 C C . VAL B 1 107 ? -7.414 5.555 -2.205 1 98.06 107 VAL B C 1
ATOM 2005 O O . VAL B 1 107 ? -8.453 5.891 -1.635 1 98.06 107 VAL B O 1
ATOM 2008 N N . LEU B 1 108 ? -6.676 6.32 -2.951 1 97.88 108 LEU B N 1
ATOM 2009 C CA . LEU B 1 108 ? -7.141 7.66 -3.291 1 97.88 108 LEU B CA 1
ATOM 2010 C C . LEU B 1 108 ? -7.812 7.668 -4.66 1 97.88 108 LEU B C 1
ATOM 2012 O O . LEU B 1 108 ? -7.191 7.309 -5.664 1 97.88 108 LEU B O 1
ATOM 2016 N N . ARG B 1 109 ? -9.062 7.938 -4.641 1 95.06 109 ARG B N 1
ATOM 2017 C CA . ARG B 1 109 ? -9.844 8.281 -5.82 1 95.06 109 ARG B CA 1
ATOM 2018 C C . ARG B 1 109 ? -10.461 9.672 -5.68 1 95.06 109 ARG B C 1
ATOM 2020 O O . ARG B 1 109 ? -11.602 9.805 -5.227 1 95.06 109 ARG B O 1
ATOM 2027 N N . PHE B 1 110 ? -9.688 10.664 -6.125 1 94.69 110 PHE B N 1
ATOM 2028 C CA . PHE B 1 110 ? -10.078 12.047 -5.855 1 94.69 110 PHE B CA 1
ATOM 2029 C C . PHE B 1 110 ? -11.531 12.281 -6.262 1 94.69 110 PHE B C 1
ATOM 2031 O O . PHE B 1 110 ? -11.938 11.93 -7.371 1 94.69 110 PHE B O 1
ATOM 2038 N N . PRO B 1 111 ? -12.336 12.883 -5.359 1 96.75 111 PRO B N 1
ATOM 2039 C CA . PRO B 1 111 ? -11.938 13.477 -4.082 1 96.75 111 PRO B CA 1
ATOM 2040 C C . PRO B 1 111 ? -12.094 12.508 -2.906 1 96.75 111 PRO B C 1
ATOM 2042 O O . PRO B 1 111 ? -12.031 12.93 -1.748 1 96.75 111 PRO B O 1
ATOM 2045 N N . LEU B 1 112 ? -12.297 11.234 -3.205 1 97.56 112 LEU B N 1
ATOM 2046 C CA . LEU B 1 112 ? -12.609 10.273 -2.156 1 97.56 112 LEU B CA 1
ATOM 2047 C C . LEU B 1 112 ? -11.367 9.477 -1.765 1 97.56 112 LEU B C 1
ATOM 2049 O O . LEU B 1 112 ? -10.547 9.133 -2.621 1 97.56 112 LEU B O 1
ATOM 2053 N N . VAL B 1 113 ? -11.25 9.203 -0.454 1 98.44 113 VAL B N 1
ATOM 2054 C CA . VAL B 1 113 ? -10.195 8.367 0.111 1 98.44 113 VAL B CA 1
ATOM 2055 C C . VAL B 1 113 ? -10.812 7.152 0.794 1 98.44 113 VAL B C 1
ATOM 2057 O O . VAL B 1 113 ? -11.555 7.289 1.768 1 98.44 113 VAL B O 1
ATOM 2060 N N . TYR B 1 114 ? -10.492 5.992 0.3 1 98.06 114 TYR B N 1
ATOM 2061 C CA . TYR B 1 114 ? -10.984 4.75 0.89 1 98.06 114 TYR B CA 1
ATOM 2062 C C . TYR B 1 114 ? -9.953 4.148 1.838 1 98.06 114 TYR B C 1
ATOM 2064 O O . TYR B 1 114 ? -8.773 4.07 1.507 1 98.06 114 TYR B O 1
ATOM 2072 N N . ILE B 1 115 ? -10.398 3.734 3.014 1 97.88 115 ILE B N 1
ATOM 2073 C CA . ILE B 1 115 ? -9.555 3.189 4.07 1 97.88 115 ILE B CA 1
ATOM 2074 C C . ILE B 1 115 ? -10.141 1.872 4.574 1 97.88 115 ILE B C 1
ATOM 2076 O O . ILE B 1 115 ? -11.32 1.804 4.922 1 97.88 115 ILE B O 1
ATOM 2080 N N . TYR B 1 116 ? -9.297 0.885 4.641 1 96.81 116 TYR B N 1
ATOM 2081 C CA . TYR B 1 116 ? -9.789 -0.413 5.098 1 96.81 116 TYR B CA 1
ATOM 2082 C C . TYR B 1 116 ? -8.805 -1.05 6.074 1 96.81 116 TYR B C 1
ATOM 2084 O O . TYR B 1 116 ? -7.602 -1.105 5.809 1 96.81 116 TYR B O 1
ATOM 2092 N N . GLY B 1 117 ? -9.367 -1.508 7.152 1 95.19 117 GLY B N 1
ATOM 2093 C CA . GLY B 1 117 ? -8.695 -2.473 8.008 1 95.19 117 GLY B CA 1
ATOM 2094 C C . GLY B 1 117 ? -7.594 -1.855 8.852 1 95.19 117 GLY B C 1
ATOM 2095 O O . GLY B 1 117 ? -7.738 -0.738 9.352 1 95.19 117 GLY B O 1
ATOM 2096 N N . GLY B 1 118 ? -6.5 -2.662 9.016 1 94.19 118 GLY B N 1
ATOM 2097 C CA . GLY B 1 118 ? -5.398 -2.328 9.898 1 94.19 118 GLY B CA 1
ATOM 2098 C C . GLY B 1 118 ? -5.5 -2.992 11.258 1 94.19 118 GLY B C 1
ATOM 2099 O O . GLY B 1 118 ? -6.305 -3.906 11.453 1 94.19 118 GLY B O 1
ATOM 2100 N N . LYS B 1 119 ? -4.566 -2.607 12.062 1 93.56 119 LYS B N 1
ATOM 2101 C CA . LYS B 1 119 ? -4.52 -3.107 13.43 1 93.56 119 LYS B CA 1
ATOM 2102 C C . LYS B 1 119 ? -4.789 -1.99 14.438 1 93.56 119 LYS B C 1
ATOM 2104 O O . LYS B 1 119 ? -4.211 -0.906 14.336 1 93.56 119 LYS B O 1
ATOM 2109 N N . THR B 1 120 ? -5.715 -2.328 15.352 1 94.56 120 THR B N 1
ATOM 2110 C CA . THR B 1 120 ? -5.992 -1.424 16.469 1 94.56 120 THR B CA 1
ATOM 2111 C C . THR B 1 120 ? -5.379 -1.955 17.75 1 94.56 120 THR B C 1
ATOM 2113 O O . THR B 1 120 ? -4.777 -3.029 17.766 1 94.56 120 THR B O 1
ATOM 2116 N N . ASN B 1 121 ? -5.562 -1.196 18.812 1 92.81 121 ASN B N 1
ATOM 2117 C CA . ASN B 1 121 ? -5.105 -1.662 20.125 1 92.81 121 ASN B CA 1
ATOM 2118 C C . ASN B 1 121 ? -5.852 -2.922 20.562 1 92.81 121 ASN B C 1
ATOM 2120 O O . ASN B 1 121 ? -5.324 -3.717 21.344 1 92.81 121 ASN B O 1
ATOM 2124 N N . SER B 1 122 ? -7.012 -3.078 20.031 1 91.31 122 SER B N 1
ATOM 2125 C CA . SER B 1 122 ? -7.855 -4.199 20.438 1 91.31 122 SER B CA 1
ATOM 2126 C C . SER B 1 122 ? -7.77 -5.348 19.438 1 91.31 122 SER B C 1
ATOM 2128 O O . SER B 1 122 ? -8.484 -6.344 19.578 1 91.31 122 SER B O 1
ATOM 2130 N N . GLY B 1 123 ? -6.957 -5.238 18.469 1 89.19 123 GLY B N 1
ATOM 2131 C CA . GLY B 1 123 ? -6.824 -6.289 17.484 1 89.19 123 GLY B CA 1
ATOM 2132 C C . GLY B 1 123 ? -7.055 -5.805 16.062 1 89.19 123 GLY B C 1
ATOM 2133 O O . GLY B 1 123 ? -7.082 -4.598 15.812 1 89.19 123 GLY B O 1
ATOM 2134 N N . PRO B 1 124 ? -7.156 -6.789 15.102 1 91.06 124 PRO B N 1
ATOM 2135 C CA . PRO B 1 124 ? -7.387 -6.422 13.703 1 91.06 124 PRO B CA 1
ATOM 2136 C C . PRO B 1 124 ? -8.734 -5.746 13.484 1 91.06 124 PRO B C 1
ATOM 2138 O O . PRO B 1 124 ? -9.727 -6.117 14.117 1 91.06 124 PRO B O 1
ATOM 2141 N N . SER B 1 125 ? -8.695 -4.762 12.617 1 92.19 125 SER B N 1
ATOM 2142 C CA . SER B 1 125 ? -9.922 -4.059 12.25 1 92.19 125 SER B CA 1
ATOM 2143 C C . SER B 1 125 ? -10.406 -4.484 10.867 1 92.19 125 SER B C 1
ATOM 2145 O O . SER B 1 125 ? -9.609 -4.609 9.938 1 92.19 125 SER B O 1
ATOM 2147 N N . GLY B 1 126 ? -11.656 -4.73 10.672 1 91.19 126 GLY B N 1
ATOM 2148 C CA . GLY B 1 126 ? -12.281 -4.98 9.383 1 91.19 126 GLY B CA 1
ATOM 2149 C C . GLY B 1 126 ? -13.156 -3.834 8.906 1 91.19 126 GLY B C 1
ATOM 2150 O O . GLY B 1 126 ? -14.031 -4.027 8.07 1 91.19 126 GLY B O 1
ATOM 2151 N N . ASP B 1 127 ? -12.945 -2.658 9.539 1 93.75 127 ASP B N 1
ATOM 2152 C CA . ASP B 1 127 ? -13.742 -1.49 9.188 1 93.75 127 ASP B CA 1
ATOM 2153 C C . ASP B 1 127 ? -13.383 -0.971 7.797 1 93.75 127 ASP B C 1
ATOM 2155 O O . ASP B 1 127 ? -12.227 -1.073 7.371 1 93.75 127 ASP B O 1
ATOM 2159 N N . PHE B 1 128 ? -14.406 -0.493 7.188 1 96.94 128 PHE B N 1
ATOM 2160 C CA . PHE B 1 128 ? -14.273 0.105 5.863 1 96.94 128 PHE B CA 1
ATOM 2161 C C . PHE B 1 128 ? -14.875 1.506 5.84 1 96.94 128 PHE B C 1
ATOM 2163 O O . PHE B 1 128 ? -16.047 1.69 6.164 1 96.94 128 PHE B O 1
ATOM 2170 N N . TRP B 1 129 ? -14.008 2.51 5.457 1 97.38 129 TRP B N 1
ATOM 2171 C CA . TRP B 1 129 ? -14.398 3.916 5.508 1 97.38 129 TRP B CA 1
ATOM 2172 C C . TRP B 1 129 ? -14.094 4.617 4.191 1 97.38 129 TRP B C 1
ATOM 2174 O O . TRP B 1 129 ? -13.195 4.199 3.451 1 97.38 129 TRP B O 1
ATOM 2184 N N . VAL B 1 130 ? -14.883 5.621 3.951 1 97.94 130 VAL B N 1
ATOM 2185 C CA . VAL B 1 130 ? -14.539 6.555 2.887 1 97.94 130 VAL B CA 1
ATOM 2186 C C . VAL B 1 130 ? -14.523 7.98 3.434 1 97.94 130 VAL B C 1
ATOM 2188 O O . VAL B 1 130 ? -15.383 8.352 4.242 1 97.94 130 VAL B O 1
ATOM 2191 N N . PHE B 1 131 ? -13.5 8.719 3.16 1 98.56 131 PHE B N 1
ATOM 2192 C CA . PHE B 1 131 ? -13.398 10.133 3.488 1 98.56 131 PHE B CA 1
ATOM 2193 C C . PHE B 1 131 ? -13.586 10.992 2.242 1 98.56 131 PHE B C 1
ATOM 2195 O O . PHE B 1 131 ? -12.977 10.727 1.202 1 98.56 131 PHE B O 1
ATOM 2202 N N . ASP B 1 132 ? -14.398 12.031 2.289 1 98.5 132 ASP B N 1
ATOM 2203 C CA . ASP B 1 132 ? -14.586 13.016 1.227 1 98.5 132 ASP B CA 1
ATOM 2204 C C . ASP B 1 132 ? -13.781 14.281 1.507 1 98.5 132 ASP B C 1
ATOM 2206 O O . ASP B 1 132 ? -14.086 15.023 2.443 1 98.5 132 ASP B O 1
ATOM 2210 N N . ILE B 1 133 ? -12.812 14.508 0.71 1 98 133 ILE B N 1
ATOM 2211 C CA . ILE B 1 133 ? -11.906 15.641 0.904 1 98 133 ILE B CA 1
ATOM 2212 C C . ILE B 1 133 ? -12.68 16.953 0.779 1 98 133 ILE B C 1
ATOM 2214 O O . ILE B 1 133 ? -12.352 17.938 1.444 1 98 133 ILE B O 1
ATOM 2218 N N . GLY B 1 134 ? -13.688 16.969 -0.033 1 97.62 134 GLY B N 1
ATOM 2219 C CA . GLY B 1 134 ? -14.5 18.156 -0.206 1 97.62 134 GLY B CA 1
ATOM 2220 C C . GLY B 1 134 ? -15.328 18.5 1.02 1 97.62 134 GLY B C 1
ATOM 2221 O O . GLY B 1 134 ? -15.297 19.641 1.502 1 97.62 134 GLY B O 1
ATOM 2222 N N . SER B 1 135 ? -15.984 17.531 1.558 1 97.56 135 SER B N 1
ATOM 2223 C CA . SER B 1 135 ? -16.891 17.781 2.678 1 97.56 135 SER B CA 1
ATOM 2224 C C . SER B 1 135 ? -16.172 17.594 4.012 1 97.56 135 SER B C 1
ATOM 2226 O O . SER B 1 135 ? -16.688 17.984 5.059 1 97.56 135 SER B O 1
ATOM 2228 N N . LEU B 1 136 ? -15.031 16.969 4.039 1 98.25 136 LEU B N 1
ATOM 2229 C CA . LEU B 1 136 ? -14.242 16.656 5.227 1 98.25 136 LEU B CA 1
ATOM 2230 C C . LEU B 1 136 ? -15.031 15.758 6.184 1 98.25 136 LEU B C 1
ATOM 2232 O O . LEU B 1 136 ? -15.07 16.016 7.387 1 98.25 136 LEU B O 1
ATOM 2236 N N . GLU B 1 137 ? -15.594 14.734 5.57 1 98.31 137 GLU B N 1
ATOM 2237 C CA . GLU B 1 137 ? -16.391 13.82 6.383 1 98.31 137 GLU B CA 1
ATOM 2238 C C . GLU B 1 137 ? -16.062 12.367 6.062 1 98.31 137 GLU B C 1
ATOM 2240 O O . GLU B 1 137 ? -15.852 12.008 4.902 1 98.31 137 GLU B O 1
ATOM 2245 N N . TYR B 1 138 ? -16.125 11.602 7.168 1 98.44 138 TYR B N 1
ATOM 2246 C CA . TYR B 1 138 ? -16.016 10.156 7.02 1 98.44 138 TYR B CA 1
ATOM 2247 C C . TYR B 1 138 ? -17.406 9.516 6.934 1 98.44 138 TYR B C 1
ATOM 2249 O O . TYR B 1 138 ? -18.344 9.953 7.609 1 98.44 138 TYR B O 1
ATOM 2257 N N . THR B 1 139 ? -17.469 8.539 6.148 1 97 139 THR B N 1
ATOM 2258 C CA . THR B 1 139 ? -18.625 7.652 6.109 1 97 139 THR B CA 1
ATOM 2259 C C . THR B 1 139 ? -18.188 6.191 6.215 1 97 139 THR B C 1
ATOM 2261 O O . THR B 1 139 ? -17.25 5.766 5.535 1 97 139 THR B O 1
ATOM 2264 N N . GLU B 1 140 ? -18.828 5.461 7.121 1 95.56 140 GLU B N 1
ATOM 2265 C CA . GLU B 1 140 ? -18.531 4.035 7.203 1 95.56 140 GLU B CA 1
ATOM 2266 C C . GLU B 1 140 ? -19.234 3.264 6.086 1 95.56 140 GLU B C 1
ATOM 2268 O O . GLU B 1 140 ? -20.422 3.49 5.816 1 95.56 140 GLU B O 1
ATOM 2273 N N . LEU B 1 141 ? -18.516 2.434 5.391 1 95.75 141 LEU B N 1
ATOM 2274 C CA . LEU B 1 141 ? -19.062 1.625 4.301 1 95.75 141 LEU B CA 1
ATOM 2275 C C . LEU B 1 141 ? -19.312 0.193 4.758 1 95.75 141 LEU B C 1
ATOM 2277 O O . LEU B 1 141 ? -18.812 -0.225 5.809 1 95.75 141 LEU B O 1
ATOM 2281 N N . PRO B 1 142 ? -20.094 -0.571 4.004 1 90.56 142 PRO B N 1
ATOM 2282 C CA . PRO B 1 142 ? -20.391 -1.947 4.406 1 90.56 142 PRO B CA 1
ATOM 2283 C C . PRO B 1 142 ? -19.141 -2.838 4.426 1 90.56 142 PRO B C 1
ATOM 2285 O O . PRO B 1 142 ? -18.297 -2.742 3.531 1 90.56 142 PRO B O 1
ATOM 2288 N N . SER B 1 143 ? -19.141 -3.596 5.523 1 83.94 143 SER B N 1
ATOM 2289 C CA . SER B 1 143 ? -18.109 -4.633 5.57 1 83.94 143 SER B CA 1
ATOM 2290 C C . SER B 1 143 ? -18.656 -5.965 5.059 1 83.94 143 SER B C 1
ATOM 2292 O O . SER B 1 143 ? -19.844 -6.098 4.793 1 83.94 143 SER B O 1
ATOM 2294 N N . PHE B 1 144 ? -17.734 -6.93 4.789 1 78.88 144 PHE B N 1
ATOM 2295 C CA . PHE B 1 144 ? -18.172 -8.25 4.352 1 78.88 144 PHE B CA 1
ATOM 2296 C C . PHE B 1 144 ? -17.859 -9.305 5.41 1 78.88 144 PHE B C 1
ATOM 2298 O O . PHE B 1 144 ? -17.047 -9.07 6.301 1 78.88 144 PHE B O 1
#

pLDDT: mean 96.29, std 3.27, range [77.44, 98.88]

Solvent-accessible surface area (backbone atoms only — not comparable to full-atom values): 14522 Å² total; per-residue (Å²): 25,33,36,29,48,38,52,43,79,83,23,40,39,36,42,36,5,31,56,83,94,44,63,28,59,54,40,36,36,35,38,65,91,77,69,46,78,41,82,52,84,71,43,73,54,64,69,68,42,24,24,34,36,23,44,26,41,76,42,57,41,36,39,39,39,40,5,34,39,96,90,38,64,27,59,54,39,34,39,35,38,64,87,77,36,32,28,37,67,60,69,57,78,54,89,62,64,76,71,47,18,27,41,34,30,43,46,50,53,87,64,35,36,40,39,38,34,4,37,33,97,88,38,58,28,73,54,30,38,37,34,32,66,85,77,27,40,59,43,80,46,87,67,132,26,32,35,29,49,40,53,43,79,81,22,41,38,36,39,36,5,32,54,83,94,42,62,29,58,53,38,36,37,35,39,65,90,76,70,48,78,40,83,51,82,73,42,74,52,64,70,70,41,23,26,35,36,22,45,27,39,74,40,58,41,36,37,40,40,38,4,34,37,96,88,39,65,28,60,54,40,34,39,34,38,64,90,77,35,32,29,37,69,60,70,58,77,55,88,62,64,76,72,43,18,27,42,34,30,43,45,50,52,89,64,35,36,39,38,36,34,4,36,35,97,89,40,60,28,71,54,30,37,36,34,33,67,83,77,29,40,60,42,82,47,86,66,134